Protein AF-A0A402BJJ3-F1 (afdb_monomer_lite)

Sequence (235 aa):
MKNSTSERKSQIEQIRKEAEALAFFVDKSPRNLPSFIKKLSENPRATRAALVDLLVQTHNPDYRGKPNVPGAWMNNVYKRYNCLDPNISDEVMHWLDSDATWQEIDETLRLEAEQRARPPAANNSGAQPLADTVSSRQAVAETTCDQAVKLTAVPLDINKTWMNEAEAHTLAQQIVLDGATHDYVITTEVAPDHAVWLVRINWDGNILAITSPAHWRSEFAEIYSMLQARLRIPA

Structure (mmCIF, N/CA/C/O backbone):
data_AF-A0A402BJJ3-F1
#
_entry.id   AF-A0A402BJJ3-F1
#
loop_
_atom_site.group_PDB
_atom_site.id
_atom_site.type_symbol
_atom_site.label_atom_id
_atom_site.label_alt_id
_atom_site.label_comp_id
_atom_site.label_asym_id
_atom_site.label_entity_id
_atom_site.label_seq_id
_atom_site.pdbx_PDB_ins_code
_atom_site.Cartn_x
_atom_site.Cartn_y
_atom_site.Cartn_z
_atom_site.occupancy
_atom_site.B_iso_or_equiv
_atom_site.auth_seq_id
_atom_site.auth_comp_id
_atom_site.auth_asym_id
_atom_site.auth_atom_id
_atom_site.pdbx_PDB_model_num
ATOM 1 N N . MET A 1 1 ? -31.659 -1.359 31.451 1.00 60.75 1 MET A N 1
ATOM 2 C CA . MET A 1 1 ? -30.890 -0.820 30.302 1.00 60.75 1 MET A CA 1
ATOM 3 C C . MET A 1 1 ? -29.843 0.229 30.730 1.00 60.75 1 MET A C 1
ATOM 5 O O . MET A 1 1 ? -29.747 1.272 30.102 1.00 60.75 1 MET A O 1
ATOM 9 N N . LYS A 1 2 ? -29.029 -0.013 31.775 1.00 69.06 2 LYS A N 1
ATOM 10 C CA . LYS A 1 2 ? -27.993 0.949 32.234 1.00 69.06 2 LYS A CA 1
ATOM 11 C C . LYS A 1 2 ? -26.570 0.646 31.718 1.00 69.06 2 LYS A C 1
ATOM 13 O O . LYS A 1 2 ? -25.703 1.499 31.851 1.00 69.06 2 LYS A O 1
ATOM 18 N N . ASN A 1 3 ? -26.340 -0.504 31.076 1.00 72.00 3 ASN A N 1
ATOM 19 C CA . ASN A 1 3 ? -24.990 -0.935 30.671 1.00 72.00 3 ASN A CA 1
ATOM 20 C C . ASN A 1 3 ? -24.451 -0.216 29.415 1.00 72.00 3 ASN A C 1
ATOM 22 O O . ASN A 1 3 ? -23.245 -0.038 29.283 1.00 72.00 3 ASN A O 1
ATOM 26 N N . SER A 1 4 ? -25.325 0.315 28.551 1.00 79.31 4 SER A N 1
ATOM 27 C CA . SER A 1 4 ? -24.922 0.863 27.243 1.00 79.31 4 SER A CA 1
ATOM 28 C C . SER A 1 4 ? -24.061 2.136 27.313 1.00 79.31 4 SER A C 1
ATOM 30 O O . SER A 1 4 ? -23.213 2.363 26.453 1.00 79.31 4 SER A O 1
ATOM 32 N N . THR A 1 5 ? -24.233 2.979 28.336 1.00 87.38 5 THR A N 1
ATOM 33 C CA . THR A 1 5 ? -23.469 4.237 28.445 1.00 87.38 5 THR A CA 1
ATOM 34 C C . THR A 1 5 ? -22.043 4.009 28.944 1.00 87.38 5 THR A C 1
ATOM 36 O O . THR A 1 5 ? -21.142 4.755 28.566 1.00 87.38 5 THR A O 1
ATOM 39 N N . SER A 1 6 ? -21.828 2.996 29.789 1.00 89.25 6 SER A N 1
ATOM 40 C CA . SER A 1 6 ? -20.499 2.681 30.327 1.00 89.25 6 SER A CA 1
ATOM 41 C C . SER A 1 6 ? -19.597 2.076 29.251 1.00 89.25 6 SER A C 1
ATOM 43 O O . SER A 1 6 ? -18.455 2.498 29.096 1.00 89.25 6 SER A O 1
ATOM 45 N N . GLU A 1 7 ? -20.137 1.146 28.461 1.00 90.31 7 GLU A N 1
ATOM 46 C CA . GLU A 1 7 ? -19.419 0.478 27.368 1.00 90.31 7 GLU A CA 1
ATOM 47 C C . GLU A 1 7 ? -18.983 1.473 26.284 1.00 90.31 7 GLU A C 1
ATOM 49 O O . GLU A 1 7 ? -17.822 1.485 25.884 1.00 90.31 7 GLU A O 1
ATOM 54 N N . ARG A 1 8 ? -19.871 2.392 25.878 1.00 89.94 8 ARG A N 1
ATOM 55 C CA . ARG A 1 8 ? -19.535 3.431 24.887 1.00 89.94 8 ARG A CA 1
ATOM 56 C C . ARG A 1 8 ? -18.415 4.356 25.354 1.00 89.94 8 ARG A C 1
ATOM 58 O O . ARG A 1 8 ? -17.557 4.717 24.556 1.00 89.94 8 ARG A O 1
ATOM 65 N N . LYS A 1 9 ? -18.416 4.753 26.632 1.00 92.38 9 LYS A N 1
ATOM 66 C CA . LYS A 1 9 ? -17.347 5.597 27.192 1.00 92.38 9 LYS A CA 1
ATOM 67 C C . LYS A 1 9 ? -16.003 4.874 27.154 1.00 92.38 9 LYS A C 1
ATOM 69 O O . LYS A 1 9 ? -15.033 5.450 26.673 1.00 92.38 9 LYS A O 1
ATOM 74 N N . SER A 1 10 ? -15.982 3.607 27.568 1.00 93.69 10 SER A N 1
ATOM 75 C CA . SER A 1 10 ? -14.780 2.771 27.520 1.00 93.69 10 SER A CA 1
ATOM 76 C C . SER A 1 10 ? -14.251 2.601 26.090 1.00 93.69 10 SER A C 1
ATOM 78 O O . SER A 1 10 ? -13.053 2.746 25.864 1.00 93.69 10 SER A O 1
ATOM 80 N N . GLN A 1 11 ? -15.134 2.392 25.108 1.00 94.00 11 GLN A N 1
ATOM 81 C CA . GLN A 1 11 ? -14.745 2.273 23.701 1.00 94.00 11 GLN A CA 1
ATOM 82 C C . GLN A 1 11 ? -14.144 3.575 23.143 1.00 94.00 11 GLN A C 1
ATOM 84 O O . GLN A 1 11 ? -13.133 3.539 22.446 1.00 94.00 11 GLN A O 1
ATOM 89 N N . ILE A 1 12 ? -14.730 4.734 23.465 1.00 94.81 12 ILE A N 1
ATOM 90 C CA . ILE A 1 12 ? -14.220 6.045 23.026 1.00 94.81 12 ILE A CA 1
ATOM 91 C C . ILE A 1 12 ? -12.832 6.321 23.615 1.00 94.81 12 ILE A C 1
ATOM 93 O O . ILE A 1 12 ? -11.947 6.813 22.913 1.00 94.81 12 ILE A O 1
ATOM 97 N N . GLU A 1 13 ? -12.625 6.004 24.894 1.00 96.38 13 GLU A N 1
ATOM 98 C CA . GLU A 1 13 ? -11.320 6.144 25.547 1.00 96.38 13 GLU A CA 1
ATOM 99 C C . GLU A 1 13 ? -10.270 5.227 24.914 1.00 96.38 13 GLU A C 1
ATOM 101 O O . GLU A 1 13 ? -9.142 5.662 24.672 1.00 96.38 13 GLU A O 1
ATOM 106 N N . GLN A 1 14 ? -10.653 3.995 24.570 1.00 95.25 14 GLN A N 1
ATOM 107 C CA . GLN A 1 14 ? -9.769 3.052 23.894 1.00 95.25 14 GLN A CA 1
ATOM 108 C C . GLN A 1 14 ? -9.372 3.534 22.494 1.00 95.25 14 GLN A C 1
ATOM 110 O O . GLN A 1 14 ? -8.179 3.588 22.198 1.00 95.25 14 GLN A O 1
ATOM 115 N N . ILE A 1 15 ? -10.335 3.985 21.681 1.00 96.00 15 ILE A N 1
ATOM 116 C CA . ILE A 1 15 ? -10.066 4.570 20.356 1.00 96.00 15 ILE A CA 1
ATOM 117 C C . ILE A 1 15 ? -9.132 5.775 20.477 1.00 96.00 15 ILE A C 1
ATOM 119 O O . ILE A 1 15 ? -8.210 5.931 19.681 1.00 96.00 15 ILE A O 1
ATOM 123 N N . ARG A 1 16 ? -9.340 6.638 21.478 1.00 96.62 16 ARG A N 1
ATOM 124 C CA . ARG A 1 16 ? -8.495 7.819 21.686 1.00 96.62 16 ARG A CA 1
ATOM 125 C C . ARG A 1 16 ? -7.058 7.438 22.037 1.00 96.62 16 ARG A C 1
ATOM 127 O O . ARG A 1 16 ? -6.138 8.026 21.476 1.00 96.62 16 ARG A O 1
ATOM 134 N N . LYS A 1 17 ? -6.876 6.467 22.934 1.00 96.19 17 LYS A N 1
ATOM 135 C CA . LYS A 1 17 ? -5.555 5.967 23.335 1.00 96.19 17 LYS A CA 1
ATOM 136 C C . LYS A 1 17 ? -4.818 5.329 22.155 1.00 96.19 17 LYS A C 1
ATOM 138 O O . LYS A 1 17 ? -3.630 5.572 21.968 1.00 96.19 17 LYS A O 1
ATOM 143 N N . GLU A 1 18 ? -5.524 4.546 21.345 1.00 94.50 18 GLU A N 1
ATOM 144 C CA . GLU A 1 18 ? -4.961 3.931 20.143 1.00 94.50 18 GLU A CA 1
ATOM 145 C C . GLU A 1 18 ? -4.604 4.984 19.086 1.00 94.50 18 GLU A C 1
ATOM 147 O O . GLU A 1 18 ? -3.490 4.984 18.571 1.00 94.50 18 GLU A O 1
ATOM 152 N N . ALA A 1 19 ? -5.491 5.948 18.830 1.00 95.75 19 ALA A N 1
ATOM 153 C CA . ALA A 1 19 ? -5.236 7.050 17.905 1.00 95.75 19 ALA A CA 1
ATOM 154 C C . ALA A 1 19 ? -4.020 7.897 18.312 1.00 95.75 19 ALA A C 1
ATOM 156 O O . ALA A 1 19 ? -3.272 8.358 17.452 1.00 95.75 19 ALA A O 1
ATOM 157 N N . GLU A 1 20 ? -3.821 8.109 19.614 1.00 96.81 20 GLU A N 1
ATOM 158 C CA . GLU A 1 20 ? -2.656 8.811 20.150 1.00 96.81 20 GLU A CA 1
ATOM 159 C C . GLU A 1 20 ? -1.370 8.021 19.910 1.00 96.81 20 GLU A C 1
ATOM 161 O O . GLU A 1 20 ? -0.411 8.576 19.371 1.00 96.81 20 GLU A O 1
ATOM 166 N N . ALA A 1 21 ? -1.373 6.721 20.213 1.00 94.69 21 ALA A N 1
ATOM 167 C CA . ALA A 1 21 ? -0.240 5.846 19.930 1.00 94.69 21 ALA A CA 1
ATOM 168 C C . ALA A 1 21 ? 0.119 5.845 18.433 1.00 94.69 21 ALA A C 1
ATOM 170 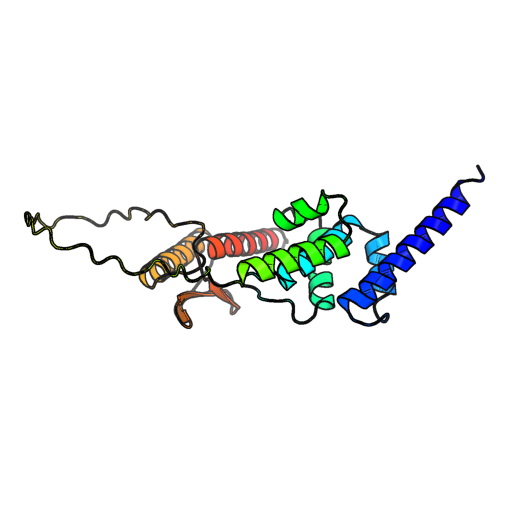O O . ALA A 1 21 ? 1.289 6.001 18.086 1.00 94.69 21 ALA A O 1
ATOM 171 N N . LEU A 1 22 ? -0.882 5.767 17.547 1.00 94.31 22 LEU A N 1
ATOM 172 C CA . LEU A 1 22 ? -0.680 5.840 16.098 1.00 94.31 22 LEU A CA 1
ATOM 173 C C . LEU A 1 22 ? -0.120 7.192 15.651 1.00 94.31 22 LEU A C 1
ATOM 175 O O . LEU A 1 22 ? 0.806 7.229 14.848 1.00 94.31 22 LEU A O 1
ATOM 179 N N . ALA A 1 23 ? -0.631 8.306 16.178 1.00 95.19 23 ALA A N 1
ATOM 180 C CA . ALA A 1 23 ? -0.142 9.635 15.815 1.00 95.19 23 ALA A CA 1
ATOM 181 C C . ALA A 1 23 ? 1.341 9.825 16.186 1.00 95.19 23 ALA A C 1
ATOM 183 O O . ALA A 1 23 ? 2.121 10.380 15.407 1.00 95.19 23 ALA A O 1
ATOM 184 N N . PHE A 1 24 ? 1.754 9.322 17.353 1.00 95.00 24 PHE A N 1
ATOM 185 C CA . PHE A 1 24 ? 3.159 9.337 17.757 1.00 95.00 24 PHE A CA 1
ATOM 186 C C . PHE A 1 24 ? 4.019 8.380 16.935 1.00 95.00 24 PHE A C 1
ATOM 188 O O . PHE A 1 24 ? 5.131 8.748 16.564 1.00 95.00 24 PHE A O 1
ATOM 195 N N . PHE A 1 25 ? 3.513 7.190 16.624 1.00 94.56 25 PHE A N 1
ATOM 196 C CA . PHE A 1 25 ? 4.237 6.215 15.817 1.00 94.56 25 PHE A CA 1
ATOM 197 C C . PHE A 1 25 ? 4.485 6.725 14.389 1.00 94.56 25 PHE A C 1
ATOM 199 O O . PHE A 1 25 ? 5.617 6.737 13.911 1.00 94.56 25 PHE A O 1
ATOM 206 N N . VAL A 1 26 ? 3.431 7.208 13.729 1.00 94.31 26 VAL A N 1
ATOM 207 C CA . VAL A 1 26 ? 3.443 7.551 12.303 1.00 94.31 26 VAL A CA 1
ATOM 208 C C . VAL A 1 26 ? 4.045 8.935 12.049 1.00 94.31 26 VAL A C 1
ATOM 210 O O . VAL A 1 26 ? 4.897 9.094 11.178 1.00 94.31 26 VAL A O 1
ATOM 213 N N . ASP A 1 27 ? 3.631 9.946 12.815 1.00 90.94 27 ASP A N 1
ATOM 214 C CA . ASP A 1 27 ? 3.980 11.348 12.545 1.00 90.94 27 ASP A CA 1
ATOM 215 C C . ASP A 1 27 ? 4.901 11.964 13.604 1.00 90.94 27 ASP A C 1
ATOM 217 O O . ASP A 1 27 ? 5.273 13.136 13.493 1.00 90.94 27 ASP A O 1
ATOM 221 N N . LYS A 1 28 ? 5.256 11.212 14.659 1.00 93.25 28 LYS A N 1
ATOM 222 C CA . LYS A 1 28 ? 6.007 11.716 15.826 1.00 93.25 28 LYS A CA 1
ATOM 223 C C . LYS A 1 28 ? 5.350 12.952 16.458 1.00 93.25 28 LYS A C 1
ATOM 225 O O . LYS A 1 28 ? 6.017 13.770 17.091 1.00 93.25 28 LYS A O 1
ATOM 230 N N . SER A 1 29 ? 4.041 13.124 16.258 1.00 91.94 29 SER A N 1
ATOM 231 C CA . SER A 1 29 ? 3.314 14.330 16.642 1.00 91.94 29 SER A CA 1
ATOM 232 C C . SER A 1 29 ? 1.818 14.062 16.826 1.00 91.94 29 SER A C 1
ATOM 234 O O . SER A 1 29 ? 1.203 13.426 15.973 1.00 91.94 29 SER A O 1
ATOM 236 N N . PRO A 1 30 ? 1.170 14.643 17.854 1.00 91.69 30 PRO A N 1
ATOM 237 C CA . PRO A 1 30 ? -0.271 14.503 18.056 1.00 91.69 30 PRO A CA 1
ATOM 238 C C . PRO A 1 30 ? -1.110 15.384 17.113 1.00 91.69 30 PRO A C 1
ATOM 240 O O . PRO A 1 30 ? -2.335 15.384 17.212 1.00 91.69 30 PRO A O 1
ATOM 243 N N . ARG A 1 31 ? -0.497 16.153 16.196 1.00 90.62 31 ARG A N 1
ATOM 244 C CA . ARG A 1 31 ? -1.217 17.081 15.297 1.00 90.62 31 ARG A CA 1
ATOM 245 C C . ARG A 1 31 ? -2.325 16.397 14.491 1.00 90.62 31 ARG A C 1
ATOM 247 O O . ARG A 1 31 ? -3.375 16.996 14.279 1.00 90.62 31 ARG A O 1
ATOM 254 N N . ASN A 1 32 ? -2.113 15.142 14.098 1.00 91.56 32 ASN A N 1
ATOM 255 C CA . ASN A 1 32 ? -3.061 14.366 13.298 1.00 91.56 32 ASN A CA 1
ATOM 256 C C . ASN A 1 32 ? -4.004 13.480 14.133 1.00 91.56 32 ASN A C 1
ATOM 258 O O . ASN A 1 32 ? -4.783 12.715 13.561 1.00 91.56 32 ASN A O 1
ATOM 262 N N . LEU A 1 33 ? -4.003 13.614 15.466 1.00 95.56 33 LEU A N 1
ATOM 263 C CA . LEU A 1 33 ? -4.843 12.826 16.373 1.00 95.56 33 LEU A CA 1
ATOM 264 C C . LEU A 1 33 ? -6.338 12.820 15.983 1.00 95.56 33 LEU A C 1
ATOM 266 O O . LEU A 1 33 ? -6.907 11.730 15.902 1.00 95.56 33 LEU A O 1
ATOM 270 N N . PRO A 1 34 ? -6.993 13.959 15.660 1.00 96.56 34 PRO A N 1
ATOM 271 C CA . PRO A 1 34 ? -8.406 13.942 15.265 1.00 96.56 34 PRO A CA 1
ATOM 272 C C . PRO A 1 34 ? -8.673 13.107 14.005 1.00 96.56 34 PRO A C 1
ATOM 274 O O . PRO A 1 34 ? -9.714 12.463 13.895 1.00 96.56 34 PRO A O 1
ATOM 277 N N . SER A 1 35 ? -7.719 13.088 13.068 1.00 95.44 35 SER A N 1
ATOM 278 C CA . SER A 1 35 ? -7.814 12.286 11.846 1.00 95.44 35 SER A CA 1
ATOM 279 C C . SER A 1 35 ? -7.758 10.794 12.166 1.00 95.44 35 SER A C 1
ATOM 281 O O . SER A 1 35 ? -8.567 10.033 11.644 1.00 95.44 35 SER A O 1
ATOM 283 N N . PHE A 1 36 ? -6.857 10.369 13.056 1.00 96.50 36 PHE A N 1
ATOM 284 C CA . PHE A 1 36 ? -6.764 8.968 13.478 1.00 96.50 36 PHE A CA 1
ATOM 285 C C . PHE A 1 36 ? -7.983 8.510 14.282 1.00 96.50 36 PHE A C 1
ATOM 287 O O . PHE A 1 36 ? -8.501 7.431 14.005 1.00 96.50 36 PHE A O 1
ATOM 294 N N . ILE A 1 37 ? -8.505 9.345 15.193 1.00 97.56 37 ILE A N 1
ATOM 295 C CA . ILE A 1 37 ? -9.757 9.057 15.918 1.00 97.56 37 ILE A CA 1
ATOM 296 C C . ILE A 1 37 ? -10.894 8.807 14.924 1.00 97.56 37 ILE A C 1
ATOM 298 O O . ILE A 1 37 ? -11.622 7.823 15.056 1.00 97.56 37 ILE A O 1
ATOM 302 N N . LYS A 1 38 ? -11.029 9.674 13.912 1.00 97.31 38 LYS A N 1
ATOM 303 C CA . LYS A 1 38 ? -12.048 9.529 12.870 1.00 97.31 38 LYS A CA 1
ATOM 304 C C . LYS A 1 38 ? -11.889 8.206 12.111 1.00 97.31 38 LYS A C 1
ATOM 306 O O . LYS A 1 38 ? -12.846 7.444 12.050 1.00 97.31 38 LYS A O 1
ATOM 311 N N . LYS A 1 39 ? -10.690 7.899 11.603 1.00 97.62 39 LYS A N 1
ATOM 312 C CA . LYS A 1 39 ? -10.430 6.663 10.840 1.00 97.62 39 LYS A CA 1
ATOM 313 C C . LYS A 1 39 ? -10.692 5.389 11.649 1.00 97.62 39 LYS A C 1
ATOM 315 O O . LYS A 1 39 ? -11.366 4.493 11.155 1.00 97.62 39 LYS A O 1
ATOM 320 N N . LEU A 1 40 ? -10.221 5.329 12.898 1.00 96.69 40 LEU A N 1
ATOM 321 C CA . LEU A 1 40 ? -10.462 4.188 13.790 1.00 96.69 40 LEU A CA 1
ATOM 322 C C . LEU A 1 40 ? -11.947 4.010 14.121 1.00 96.69 40 LEU A C 1
ATOM 324 O O . LEU A 1 40 ? -12.410 2.884 14.265 1.00 96.69 40 LEU A O 1
ATOM 328 N N . SER A 1 41 ? -12.693 5.113 14.228 1.00 96.69 41 SER A N 1
ATOM 329 C CA . SER A 1 41 ? -14.136 5.068 14.484 1.00 96.69 41 SER A CA 1
ATOM 330 C C . SER A 1 41 ? -14.938 4.636 13.253 1.00 96.69 41 SER A C 1
ATOM 332 O O . SER A 1 41 ? -15.954 3.965 13.398 1.00 96.69 41 SER A O 1
ATOM 334 N N . GLU A 1 42 ? -14.508 5.039 12.054 1.00 96.25 42 GLU A N 1
ATOM 335 C CA . GLU A 1 42 ? -15.192 4.737 10.790 1.00 96.25 42 GLU A CA 1
ATOM 336 C C . GLU A 1 42 ? -14.877 3.327 10.283 1.00 96.25 42 GLU A C 1
ATOM 338 O O . GLU A 1 42 ? -15.787 2.572 9.944 1.00 96.25 42 GLU A O 1
ATOM 343 N N . ASN A 1 43 ? -13.593 2.969 10.218 1.00 96.50 43 ASN A N 1
ATOM 344 C CA . ASN A 1 43 ? -13.138 1.695 9.678 1.00 96.50 43 ASN A CA 1
ATOM 345 C C . ASN A 1 43 ? -11.822 1.252 10.353 1.00 96.50 43 ASN A C 1
ATOM 347 O O . ASN A 1 43 ? -10.722 1.491 9.828 1.00 96.50 43 ASN A O 1
ATOM 351 N N . PRO A 1 44 ? -11.902 0.589 11.524 1.00 95.31 44 PRO A N 1
ATOM 352 C CA . PRO A 1 44 ? -10.715 0.144 12.250 1.00 95.31 44 PRO A CA 1
ATOM 353 C C . PRO A 1 44 ? -9.916 -0.896 11.455 1.00 95.31 44 PRO A C 1
ATOM 355 O O . PRO A 1 44 ? -8.687 -0.873 11.489 1.00 95.31 44 PRO A O 1
ATOM 358 N N . ARG A 1 45 ? -10.586 -1.749 10.662 1.00 94.56 45 ARG A N 1
ATOM 359 C CA . ARG A 1 45 ? -9.921 -2.758 9.822 1.00 94.56 45 ARG A CA 1
ATOM 360 C C . ARG A 1 45 ? -9.076 -2.111 8.723 1.00 94.56 45 ARG A C 1
ATOM 362 O O . ARG A 1 45 ? -7.909 -2.462 8.593 1.00 94.56 45 ARG A O 1
ATOM 369 N N . ALA A 1 46 ? -9.613 -1.137 7.983 1.00 95.88 46 ALA A N 1
ATOM 370 C CA . ALA A 1 46 ? -8.841 -0.408 6.970 1.00 95.88 46 ALA A CA 1
ATOM 371 C C . ALA A 1 46 ? -7.699 0.413 7.590 1.00 95.88 46 ALA A C 1
ATOM 373 O O . ALA A 1 46 ? -6.623 0.525 7.005 1.00 95.88 46 ALA A O 1
ATOM 374 N N . THR A 1 47 ? -7.909 0.960 8.792 1.00 96.88 47 THR A N 1
ATOM 375 C CA . THR A 1 47 ? -6.857 1.667 9.539 1.00 96.88 47 THR A CA 1
ATOM 376 C C . THR A 1 47 ? -5.712 0.726 9.907 1.00 96.88 47 THR A C 1
ATOM 378 O O . THR A 1 47 ? -4.553 1.050 9.648 1.00 96.88 47 THR A O 1
ATOM 381 N N . ARG A 1 48 ? -6.029 -0.458 10.446 1.00 96.19 48 ARG A N 1
ATOM 382 C CA . ARG A 1 48 ? -5.045 -1.503 10.754 1.00 96.19 48 ARG A CA 1
ATOM 383 C C . ARG A 1 48 ? -4.328 -1.980 9.491 1.00 96.19 48 ARG A C 1
ATOM 385 O O . ARG A 1 48 ? -3.109 -2.061 9.497 1.00 96.19 48 ARG A O 1
ATOM 392 N N . ALA A 1 49 ? -5.053 -2.204 8.397 1.00 96.31 49 ALA A N 1
ATOM 393 C CA . ALA A 1 49 ? -4.480 -2.627 7.118 1.00 96.31 49 ALA A CA 1
ATOM 394 C C . ALA A 1 49 ? -3.453 -1.614 6.593 1.00 96.31 49 ALA A C 1
ATOM 396 O O . ALA A 1 49 ? -2.354 -1.984 6.192 1.00 96.31 49 ALA A O 1
ATOM 397 N N . ALA A 1 50 ? -3.782 -0.320 6.659 1.00 96.75 50 ALA A N 1
ATOM 398 C CA . ALA A 1 50 ? -2.883 0.746 6.233 1.00 96.75 50 ALA A CA 1
ATOM 399 C C . ALA A 1 50 ? -1.632 0.869 7.114 1.00 96.75 50 ALA A C 1
ATOM 401 O O . ALA A 1 50 ? -0.567 1.232 6.617 1.00 96.75 50 ALA A O 1
ATOM 402 N N . LEU A 1 51 ? -1.757 0.575 8.410 1.00 97.62 51 LEU A N 1
ATOM 403 C CA . LEU A 1 51 ? -0.624 0.527 9.329 1.00 97.62 51 LEU A CA 1
ATOM 404 C C . LEU A 1 51 ? 0.288 -0.669 9.038 1.00 97.62 51 LEU A C 1
ATOM 406 O O . LEU A 1 51 ? 1.499 -0.503 8.981 1.00 97.62 51 LEU A O 1
ATOM 410 N N . VAL A 1 52 ? -0.283 -1.856 8.831 1.00 97.69 52 VAL A N 1
ATOM 411 C CA . VAL A 1 52 ? 0.479 -3.067 8.492 1.00 97.69 52 VAL A CA 1
ATOM 412 C C . VAL A 1 52 ? 1.226 -2.884 7.171 1.00 97.69 52 VAL A C 1
ATOM 414 O O . VAL A 1 52 ? 2.415 -3.165 7.110 1.00 97.69 52 VAL A O 1
ATOM 417 N N . ASP A 1 53 ? 0.574 -2.340 6.143 1.00 97.06 53 ASP A N 1
ATOM 418 C CA . ASP A 1 53 ? 1.206 -2.014 4.856 1.00 97.06 53 ASP A CA 1
ATOM 419 C C . ASP A 1 53 ? 2.406 -1.066 5.035 1.00 97.06 53 ASP A C 1
ATOM 421 O O . ASP A 1 53 ? 3.492 -1.321 4.517 1.00 97.06 53 ASP A O 1
ATOM 425 N N . LEU A 1 54 ? 2.245 -0.022 5.858 1.00 97.75 54 LEU A N 1
ATOM 426 C CA . LEU A 1 54 ? 3.337 0.882 6.220 1.00 97.75 54 LEU A CA 1
ATOM 427 C C . LEU A 1 54 ? 4.510 0.136 6.885 1.00 97.75 54 LEU A C 1
ATOM 429 O O . LEU A 1 54 ? 5.664 0.424 6.562 1.00 97.75 54 LEU A O 1
ATOM 433 N N . LEU A 1 55 ? 4.237 -0.791 7.808 1.00 97.94 55 LEU A N 1
ATOM 434 C CA . LEU A 1 55 ? 5.265 -1.580 8.498 1.00 97.94 55 LEU A CA 1
ATOM 435 C C . LEU A 1 55 ? 6.005 -2.511 7.533 1.00 97.94 55 LEU A C 1
ATOM 437 O O . LEU A 1 55 ? 7.236 -2.496 7.499 1.00 97.94 55 LEU A O 1
ATOM 441 N N . VAL A 1 56 ? 5.264 -3.253 6.706 1.00 97.12 56 VAL A N 1
ATOM 442 C CA . VAL A 1 56 ? 5.822 -4.134 5.671 1.00 97.12 56 VAL A CA 1
ATOM 443 C C . VAL A 1 56 ? 6.759 -3.336 4.771 1.00 97.12 56 VAL A C 1
ATOM 445 O O . VAL A 1 56 ? 7.929 -3.677 4.653 1.00 97.12 56 VAL A O 1
ATOM 448 N N . GLN A 1 57 ? 6.319 -2.193 4.248 1.00 96.69 57 GLN A N 1
ATOM 449 C CA . GLN A 1 57 ? 7.131 -1.370 3.341 1.00 96.69 57 GLN A CA 1
ATOM 450 C C . GLN A 1 57 ? 8.299 -0.651 4.030 1.00 96.69 57 GLN A C 1
ATOM 452 O O . GLN A 1 57 ? 9.249 -0.207 3.383 1.00 96.69 57 GLN A O 1
ATOM 457 N N . THR A 1 58 ? 8.263 -0.523 5.357 1.00 96.88 58 THR A N 1
ATOM 458 C CA . THR A 1 58 ? 9.360 0.061 6.140 1.00 96.88 58 THR A CA 1
ATOM 459 C C . THR A 1 58 ? 10.559 -0.884 6.252 1.00 96.88 58 THR A C 1
ATOM 461 O O . THR A 1 58 ? 11.701 -0.397 6.268 1.00 96.88 58 THR A O 1
ATOM 464 N N . HIS A 1 59 ? 10.301 -2.194 6.323 1.00 97.38 59 HIS A N 1
ATOM 465 C CA . HIS A 1 59 ? 11.301 -3.251 6.541 1.00 97.38 59 HIS A CA 1
ATOM 466 C C . HIS A 1 59 ? 11.601 -4.072 5.281 1.00 97.38 59 HIS A C 1
ATOM 468 O O . HIS A 1 59 ? 12.747 -4.454 5.052 1.00 97.38 59 HIS A O 1
ATOM 474 N N . ASN A 1 60 ? 10.593 -4.268 4.433 1.00 95.56 60 ASN A N 1
ATOM 475 C CA . ASN A 1 60 ? 10.619 -5.029 3.186 1.00 95.56 60 ASN A CA 1
ATOM 476 C C . ASN A 1 60 ? 10.151 -4.137 2.013 1.00 95.56 60 ASN A C 1
ATOM 478 O O . ASN A 1 60 ? 9.115 -4.421 1.413 1.00 95.56 60 ASN A O 1
ATOM 482 N N . PRO A 1 61 ? 10.858 -3.032 1.695 1.00 93.75 61 PRO A N 1
ATOM 483 C CA . PRO A 1 61 ? 10.422 -2.123 0.641 1.00 93.75 61 PRO A CA 1
ATOM 484 C C . PRO A 1 61 ? 10.383 -2.826 -0.721 1.00 93.75 61 PRO A C 1
ATOM 486 O O . PRO A 1 61 ? 11.351 -3.482 -1.116 1.00 93.75 61 PRO A O 1
ATOM 489 N N . ASP A 1 62 ? 9.284 -2.651 -1.449 1.00 89.00 62 ASP A N 1
ATOM 490 C CA . ASP A 1 62 ? 9.163 -3.081 -2.842 1.00 89.00 62 ASP A CA 1
ATOM 491 C C . ASP A 1 62 ? 9.788 -2.052 -3.814 1.00 89.00 62 ASP A C 1
ATOM 493 O O . ASP A 1 62 ? 10.591 -1.195 -3.434 1.00 89.00 62 ASP A O 1
ATOM 497 N N . TYR A 1 63 ? 9.423 -2.119 -5.100 1.00 85.94 63 TYR A N 1
ATOM 498 C CA . TYR A 1 63 ? 9.892 -1.182 -6.131 1.00 85.94 63 TYR A CA 1
ATOM 499 C C . TYR A 1 63 ? 9.515 0.288 -5.863 1.00 85.94 63 TYR A C 1
ATOM 501 O O . TYR A 1 63 ? 10.123 1.187 -6.441 1.00 85.94 63 TYR A O 1
ATOM 509 N N . ARG A 1 64 ? 8.528 0.556 -5.001 1.00 84.88 64 ARG A N 1
ATOM 510 C CA . ARG A 1 64 ? 8.122 1.906 -4.574 1.00 84.88 64 ARG A CA 1
ATOM 511 C C . ARG A 1 64 ? 9.084 2.481 -3.539 1.00 84.88 64 ARG A C 1
ATOM 513 O O . ARG A 1 64 ? 9.075 3.688 -3.296 1.00 84.88 64 ARG A O 1
ATOM 520 N N . GLY A 1 65 ? 9.924 1.628 -2.959 1.00 91.00 65 GLY A N 1
ATOM 521 C CA . GLY A 1 65 ? 10.893 1.992 -1.947 1.00 91.00 65 GLY A CA 1
ATOM 522 C C . GLY A 1 65 ? 10.263 2.251 -0.582 1.00 91.00 65 GLY A C 1
ATOM 523 O O . GLY A 1 65 ? 9.059 2.128 -0.357 1.00 91.00 65 GLY A O 1
ATOM 524 N N . LYS A 1 66 ? 11.126 2.629 0.360 1.00 94.50 66 LYS A N 1
ATOM 525 C CA . LYS A 1 66 ? 10.729 2.879 1.742 1.00 94.50 66 LYS A CA 1
ATOM 526 C C . LYS A 1 66 ? 9.859 4.145 1.853 1.00 94.50 66 LYS A C 1
ATOM 528 O O . LYS A 1 66 ? 10.215 5.176 1.275 1.00 94.50 66 LYS A O 1
ATOM 533 N N . PRO A 1 67 ? 8.783 4.137 2.662 1.00 95.62 67 PRO A N 1
ATOM 534 C CA . PRO A 1 67 ? 7.971 5.324 2.910 1.00 95.62 67 PRO A CA 1
ATOM 535 C C . PRO A 1 67 ? 8.786 6.477 3.521 1.00 95.62 67 PRO A C 1
ATOM 537 O O . PRO A 1 67 ? 9.221 6.415 4.669 1.00 95.62 67 PRO A O 1
ATOM 540 N N . ASN A 1 68 ? 8.956 7.569 2.768 1.00 95.12 68 ASN A N 1
ATOM 541 C CA . ASN A 1 68 ? 9.677 8.763 3.239 1.00 95.12 68 ASN A CA 1
ATOM 542 C C . ASN A 1 68 ? 8.870 9.586 4.255 1.00 95.12 68 ASN A C 1
ATOM 544 O O . ASN A 1 68 ? 9.432 10.221 5.146 1.00 95.12 68 ASN A O 1
ATOM 548 N N . VAL A 1 69 ? 7.542 9.593 4.104 1.00 95.56 69 VAL A N 1
ATOM 549 C CA . VAL A 1 69 ? 6.605 10.317 4.972 1.00 95.56 69 VAL A CA 1
ATOM 550 C C . VAL A 1 69 ? 5.519 9.333 5.418 1.00 95.56 69 VAL A C 1
ATOM 552 O O . VAL A 1 69 ? 4.516 9.177 4.713 1.00 95.56 69 VAL A O 1
ATOM 555 N N . PRO A 1 70 ? 5.701 8.648 6.563 1.00 95.81 70 PRO A N 1
ATOM 556 C CA . PRO A 1 70 ? 4.810 7.571 7.001 1.00 95.81 70 PRO A CA 1
ATOM 557 C C . PRO A 1 70 ? 3.334 7.982 7.082 1.00 95.81 70 PRO A C 1
ATOM 559 O O . PRO A 1 70 ? 2.463 7.243 6.627 1.00 95.81 70 PRO A O 1
ATOM 562 N N . GLY A 1 71 ? 3.034 9.194 7.566 1.00 94.81 71 GLY A N 1
ATOM 563 C CA . GLY A 1 71 ? 1.658 9.701 7.629 1.00 94.81 71 GLY A CA 1
ATOM 564 C C . GLY A 1 71 ? 1.004 9.892 6.272 1.00 94.81 71 GLY A C 1
ATOM 565 O O . GLY A 1 71 ? -0.173 9.571 6.098 1.00 94.81 71 GLY A O 1
ATOM 566 N N . ALA A 1 72 ? 1.754 10.374 5.280 1.00 94.38 72 ALA A N 1
ATOM 567 C CA . ALA A 1 72 ? 1.246 10.499 3.918 1.00 94.38 72 ALA A CA 1
ATOM 568 C C . ALA A 1 72 ? 0.983 9.115 3.307 1.00 94.38 72 ALA A C 1
ATOM 570 O O . ALA A 1 72 ? -0.076 8.908 2.713 1.00 94.38 72 ALA A O 1
ATOM 571 N N . TRP A 1 73 ? 1.897 8.163 3.527 1.00 95.81 73 TRP A N 1
ATOM 572 C CA . TRP A 1 73 ? 1.736 6.776 3.094 1.00 95.81 73 TRP A CA 1
ATOM 573 C C . TRP A 1 73 ? 0.467 6.159 3.679 1.00 95.81 73 TRP A C 1
ATOM 575 O O . TRP A 1 73 ? -0.445 5.804 2.936 1.00 95.81 73 TRP A O 1
ATOM 585 N N . MET A 1 74 ? 0.346 6.136 5.009 1.00 96.00 74 MET A N 1
ATOM 586 C CA . MET A 1 74 ? -0.802 5.546 5.695 1.00 96.00 74 MET A CA 1
ATOM 587 C C . MET A 1 74 ? -2.128 6.187 5.263 1.00 96.00 74 MET A C 1
ATOM 589 O O . MET A 1 74 ? -3.119 5.487 5.076 1.00 96.00 74 MET A O 1
ATOM 593 N N . ASN A 1 75 ? -2.166 7.507 5.047 1.00 94.94 75 ASN A N 1
ATOM 594 C CA . ASN A 1 75 ? -3.364 8.187 4.548 1.00 94.94 75 ASN A CA 1
ATOM 595 C C . ASN A 1 75 ? -3.760 7.737 3.135 1.00 94.94 75 ASN A C 1
ATOM 597 O O . ASN A 1 75 ? -4.949 7.562 2.864 1.00 94.94 75 ASN A O 1
ATOM 601 N N . ASN A 1 76 ? -2.788 7.567 2.239 1.00 94.19 76 ASN A N 1
ATOM 602 C CA . ASN A 1 76 ? -3.040 7.104 0.876 1.00 94.19 76 ASN A CA 1
ATOM 603 C C . ASN A 1 76 ? -3.499 5.644 0.870 1.00 94.19 76 ASN A C 1
ATOM 605 O O . ASN A 1 76 ? -4.497 5.319 0.230 1.00 94.19 76 ASN A O 1
ATOM 609 N N . VAL A 1 77 ? -2.834 4.783 1.640 1.00 95.19 77 VAL A N 1
ATOM 610 C CA . VAL A 1 77 ? -3.204 3.371 1.768 1.00 95.19 77 VAL A CA 1
ATOM 611 C C . VAL A 1 77 ? -4.585 3.207 2.409 1.00 95.19 77 VAL A C 1
ATOM 613 O O . VAL A 1 77 ? -5.405 2.456 1.891 1.00 95.19 77 VAL A O 1
ATOM 616 N N . TYR A 1 78 ? -4.897 3.972 3.459 1.00 96.38 78 TYR A N 1
ATOM 617 C CA . TYR A 1 78 ? -6.225 3.967 4.077 1.00 96.38 78 TYR A CA 1
ATOM 618 C C . TYR A 1 78 ? -7.325 4.296 3.068 1.00 96.38 78 TYR A C 1
ATOM 620 O O . TYR A 1 78 ? -8.348 3.624 3.055 1.00 96.38 78 TYR A O 1
ATOM 628 N N . LYS A 1 79 ? -7.129 5.303 2.204 1.00 94.06 79 LYS A N 1
ATOM 629 C CA . LYS A 1 79 ? -8.118 5.640 1.166 1.00 94.06 79 LYS A CA 1
ATOM 630 C C . LYS A 1 79 ? -8.376 4.461 0.225 1.00 94.06 79 LYS A C 1
ATOM 632 O O . LYS A 1 79 ? -9.529 4.248 -0.126 1.00 94.06 79 LYS A O 1
ATOM 637 N N . ARG A 1 80 ? -7.339 3.694 -0.134 1.00 91.94 80 ARG A N 1
ATOM 638 C CA . ARG A 1 80 ? -7.479 2.473 -0.947 1.00 91.94 80 ARG A CA 1
ATOM 639 C C . ARG A 1 80 ? -8.286 1.409 -0.200 1.00 91.94 80 ARG A C 1
ATOM 641 O O . ARG A 1 80 ? -9.345 0.999 -0.661 1.00 91.94 80 ARG A O 1
ATOM 648 N N . TYR A 1 81 ? -7.861 1.044 1.009 1.00 93.81 81 TYR A N 1
ATOM 649 C CA . TYR A 1 81 ? -8.499 -0.030 1.783 1.00 93.81 81 TYR A CA 1
ATOM 650 C C . TYR A 1 81 ? -9.893 0.318 2.316 1.00 93.81 81 TYR A C 1
ATOM 652 O O . TYR A 1 81 ? -10.720 -0.568 2.520 1.00 93.81 81 TYR A O 1
ATOM 660 N N . ASN A 1 82 ? -10.199 1.601 2.510 1.00 93.06 82 ASN A N 1
ATOM 661 C CA . ASN A 1 82 ? -11.532 2.035 2.913 1.00 93.06 82 ASN A CA 1
ATOM 662 C C . ASN A 1 82 ? -12.565 1.920 1.776 1.00 93.06 82 ASN A C 1
ATOM 664 O O . ASN A 1 82 ? -13.759 1.845 2.051 1.00 93.06 82 ASN A O 1
ATOM 668 N N . CYS A 1 83 ? -12.129 1.880 0.515 1.00 82.56 83 CYS A N 1
ATOM 669 C CA . CYS A 1 83 ? -13.005 1.781 -0.655 1.00 82.56 83 CYS A CA 1
ATOM 670 C C . CYS A 1 83 ? -13.357 0.335 -1.051 1.00 82.56 83 CYS A C 1
ATOM 672 O O . CYS A 1 83 ? -13.829 0.127 -2.165 1.00 82.56 83 CYS A O 1
ATOM 674 N N . LEU A 1 84 ? -13.157 -0.649 -0.158 1.00 63.41 84 LEU A N 1
ATOM 675 C CA . LEU A 1 84 ? -13.340 -2.081 -0.451 1.00 63.41 84 LEU A CA 1
ATOM 676 C C . LEU A 1 84 ? -12.544 -2.530 -1.689 1.00 63.41 84 LEU A C 1
ATOM 678 O O . LEU A 1 84 ? -13.015 -3.350 -2.475 1.00 63.41 84 LEU A O 1
ATOM 682 N N . ASP A 1 85 ? -11.347 -1.970 -1.871 1.00 67.56 85 ASP A N 1
ATOM 683 C CA . ASP A 1 85 ? -10.453 -2.383 -2.947 1.00 67.56 85 ASP A CA 1
ATOM 684 C C . ASP A 1 85 ? -10.062 -3.864 -2.748 1.00 67.56 85 ASP A C 1
ATOM 686 O O . ASP A 1 85 ? -9.591 -4.219 -1.660 1.00 67.56 85 ASP A O 1
ATOM 690 N N . PRO A 1 86 ? -10.280 -4.742 -3.749 1.00 66.88 86 PRO A N 1
ATOM 691 C CA . PRO A 1 86 ? -9.974 -6.165 -3.637 1.00 66.88 86 PRO A CA 1
ATOM 692 C C . PRO A 1 86 ? -8.475 -6.478 -3.551 1.00 66.88 86 PRO A C 1
ATOM 694 O O . PRO A 1 86 ? -8.133 -7.623 -3.269 1.00 66.88 86 PRO A O 1
ATOM 697 N N . ASN A 1 87 ? -7.576 -5.517 -3.790 1.00 86.19 87 ASN A N 1
ATOM 698 C CA . ASN A 1 87 ? -6.149 -5.808 -3.931 1.00 86.19 87 ASN A CA 1
ATOM 699 C C . ASN A 1 87 ? -5.322 -5.466 -2.676 1.00 86.19 87 ASN A C 1
ATOM 701 O O . ASN A 1 87 ? -4.423 -4.622 -2.705 1.00 86.19 87 ASN A O 1
ATOM 705 N N . ILE A 1 88 ? -5.642 -6.114 -1.552 1.00 91.25 88 ILE A N 1
ATOM 706 C CA . ILE A 1 88 ? -4.770 -6.126 -0.368 1.00 91.25 88 ILE A CA 1
ATOM 707 C C . ILE A 1 88 ? -3.727 -7.227 -0.574 1.00 91.25 88 ILE A C 1
ATOM 709 O O . ILE A 1 88 ? -4.094 -8.366 -0.843 1.00 91.25 88 ILE A O 1
ATOM 713 N N . SER A 1 89 ? -2.438 -6.909 -0.432 1.00 91.94 89 SER A N 1
ATOM 714 C CA . SER A 1 89 ? -1.372 -7.913 -0.558 1.00 91.94 89 SER A CA 1
ATOM 715 C C . SER A 1 89 ? -1.536 -9.045 0.462 1.00 91.94 89 SER A C 1
ATOM 717 O O . SER A 1 89 ? -1.875 -8.770 1.618 1.00 91.94 89 SER A O 1
ATOM 719 N N . ASP A 1 90 ? -1.189 -10.273 0.077 1.00 93.00 90 ASP A N 1
ATOM 720 C CA . ASP A 1 90 ? -1.286 -11.461 0.938 1.00 93.00 90 ASP A CA 1
ATOM 721 C C . ASP A 1 90 ? -0.542 -11.302 2.274 1.00 93.00 90 ASP A C 1
ATOM 723 O O . ASP A 1 90 ? -1.036 -11.736 3.311 1.00 93.00 90 ASP A O 1
ATOM 727 N N . GLU A 1 91 ? 0.610 -10.623 2.282 1.00 94.62 91 GLU A N 1
ATOM 728 C CA . GLU A 1 91 ? 1.383 -10.350 3.505 1.00 94.62 91 GLU A CA 1
ATOM 729 C C . GLU A 1 91 ? 0.613 -9.443 4.479 1.00 94.62 91 GLU A C 1
ATOM 731 O O . GLU A 1 91 ? 0.532 -9.720 5.676 1.00 94.62 91 GLU A O 1
ATOM 736 N N . VAL A 1 92 ? -0.032 -8.388 3.971 1.00 95.88 92 VAL A N 1
ATOM 737 C CA . VAL A 1 92 ? -0.899 -7.520 4.786 1.00 95.88 92 VAL A CA 1
ATOM 738 C C . VAL A 1 92 ? -2.123 -8.290 5.287 1.00 95.88 92 VAL A C 1
ATOM 740 O O . VAL A 1 92 ? -2.499 -8.134 6.447 1.00 95.88 92 VAL A O 1
ATOM 743 N N . MET A 1 93 ? -2.726 -9.145 4.454 1.00 95.31 93 MET A N 1
ATOM 744 C CA . MET A 1 93 ? -3.850 -9.998 4.861 1.00 95.31 93 MET A CA 1
ATOM 745 C C . MET A 1 93 ? -3.458 -10.984 5.966 1.00 95.31 93 MET A C 1
ATOM 747 O O . MET A 1 93 ? -4.177 -11.103 6.955 1.00 95.31 93 MET A O 1
ATOM 751 N N . HIS A 1 94 ? -2.286 -11.612 5.857 1.00 96.19 94 HIS A N 1
ATOM 752 C CA . HIS A 1 94 ? -1.756 -12.523 6.869 1.00 96.19 94 HIS A CA 1
ATOM 753 C C . HIS A 1 94 ? -1.681 -11.869 8.259 1.00 96.19 94 HIS A C 1
ATOM 755 O O . HIS A 1 94 ? -2.147 -12.437 9.247 1.00 96.19 94 HIS A O 1
ATOM 761 N N . TRP A 1 95 ? -1.155 -10.646 8.336 1.00 96.44 95 TRP A N 1
ATOM 762 C CA . TRP A 1 95 ? -1.062 -9.885 9.586 1.00 96.44 95 TRP A CA 1
ATOM 763 C C . TRP A 1 95 ? -2.396 -9.292 10.059 1.00 96.44 95 TRP A C 1
ATOM 765 O O . TRP A 1 95 ? -2.597 -9.060 11.253 1.00 96.44 95 TRP A O 1
ATOM 775 N N . LEU A 1 96 ? -3.319 -9.016 9.137 1.00 95.06 96 LEU A N 1
ATOM 776 C CA . LEU A 1 96 ? -4.668 -8.568 9.481 1.00 95.06 96 LEU A CA 1
ATOM 777 C C . LEU A 1 96 ? -5.486 -9.656 10.165 1.00 95.06 96 LEU A C 1
ATOM 779 O O . LEU A 1 96 ? -6.261 -9.332 11.063 1.00 95.06 96 LEU A O 1
ATOM 783 N N . ASP A 1 97 ? -5.310 -10.902 9.732 1.00 95.25 97 ASP A N 1
ATOM 784 C CA . ASP A 1 97 ? -6.013 -12.061 10.273 1.00 95.25 97 ASP A CA 1
ATOM 785 C C . ASP A 1 97 ? -5.330 -12.630 11.533 1.00 95.25 97 ASP A C 1
ATOM 787 O O . ASP A 1 97 ? -5.873 -13.530 12.174 1.00 95.25 97 ASP A O 1
ATOM 791 N N . SER A 1 98 ? -4.167 -12.094 11.924 1.00 96.19 98 SER A N 1
ATOM 792 C CA . SER A 1 98 ? -3.499 -12.436 13.180 1.00 96.19 98 SER A CA 1
ATOM 793 C C . SER A 1 98 ? -3.917 -11.517 14.332 1.00 96.19 98 SER A C 1
ATOM 795 O O . SER A 1 98 ? -4.187 -10.325 14.156 1.00 96.19 98 SER A O 1
ATOM 797 N N . ASP A 1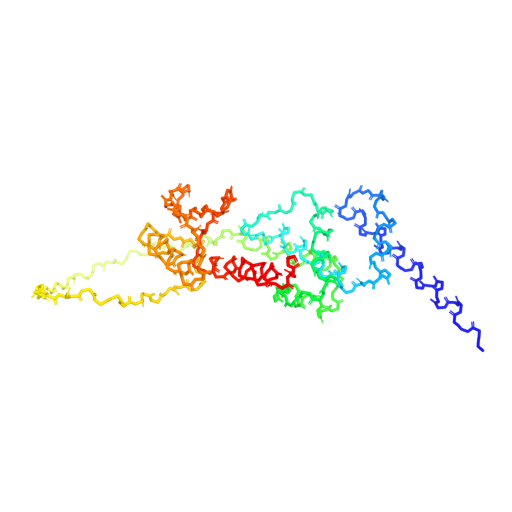 99 ? -3.893 -12.063 15.549 1.00 96.19 99 ASP A N 1
ATOM 798 C CA . ASP A 1 99 ? -4.159 -11.317 16.788 1.00 96.19 99 ASP A CA 1
ATOM 799 C C . ASP A 1 99 ? -2.964 -10.456 17.246 1.00 96.19 99 ASP A C 1
ATOM 801 O O . ASP A 1 99 ? -2.992 -9.872 18.331 1.00 96.19 99 ASP A O 1
ATOM 805 N N . ALA A 1 100 ? -1.903 -10.359 16.437 1.00 95.56 100 ALA A N 1
ATOM 806 C CA . ALA A 1 100 ? -0.694 -9.630 16.797 1.00 95.56 100 ALA A CA 1
ATOM 807 C C . ALA A 1 100 ? -0.965 -8.125 16.956 1.00 95.56 100 ALA A C 1
ATOM 809 O O . ALA A 1 100 ? -1.692 -7.486 16.185 1.00 95.56 100 ALA A O 1
ATOM 810 N N . THR A 1 101 ? -0.348 -7.512 17.953 1.00 94.75 101 THR A N 1
ATOM 811 C CA . THR A 1 101 ? -0.300 -6.056 18.085 1.00 94.75 101 THR A CA 1
ATOM 812 C C . THR A 1 101 ? 0.618 -5.463 17.018 1.00 94.75 101 THR A C 1
ATOM 814 O O . THR A 1 101 ? 1.532 -6.119 16.528 1.00 94.75 101 THR A O 1
ATOM 817 N N . TRP A 1 102 ? 0.415 -4.198 16.645 1.00 93.88 102 TRP A N 1
ATOM 818 C CA . TRP A 1 102 ? 1.269 -3.568 15.632 1.00 93.88 102 TRP A CA 1
ATOM 819 C C . TRP A 1 102 ? 2.739 -3.474 16.072 1.00 93.88 102 TRP A C 1
ATOM 821 O O . TRP A 1 102 ? 3.616 -3.496 15.217 1.00 93.88 102 TRP A O 1
ATOM 831 N N . GLN A 1 103 ? 3.016 -3.426 17.380 1.00 94.75 103 GLN A N 1
ATOM 832 C CA . GLN A 1 103 ? 4.374 -3.502 17.925 1.00 94.75 103 GLN A CA 1
ATOM 833 C C . GLN A 1 103 ? 5.022 -4.868 17.674 1.00 94.75 103 GLN A C 1
ATOM 835 O O . GLN A 1 103 ? 6.190 -4.933 17.310 1.00 94.75 103 GLN A O 1
ATOM 840 N N . GLU A 1 104 ? 4.275 -5.957 17.870 1.00 96.50 104 GLU A N 1
ATOM 841 C CA . GLU A 1 104 ? 4.764 -7.317 17.606 1.00 96.50 104 GLU A CA 1
ATOM 842 C C . GLU A 1 104 ? 5.000 -7.543 16.110 1.00 96.50 104 GLU A C 1
ATOM 844 O O . GLU A 1 104 ? 5.987 -8.176 15.733 1.00 96.50 104 GLU A O 1
ATOM 849 N N . ILE A 1 105 ? 4.129 -6.987 15.261 1.00 97.19 105 ILE A N 1
ATOM 850 C CA . ILE A 1 105 ? 4.298 -6.994 13.803 1.00 97.19 105 ILE A CA 1
ATOM 851 C C . ILE A 1 105 ? 5.574 -6.235 13.411 1.00 97.19 105 ILE A C 1
ATOM 853 O O . ILE A 1 105 ? 6.402 -6.778 12.684 1.00 97.19 105 ILE A O 1
ATOM 857 N N . ASP A 1 106 ? 5.763 -5.009 13.915 1.00 96.75 106 ASP A N 1
ATOM 858 C CA . ASP A 1 106 ? 6.954 -4.189 13.645 1.00 96.75 106 ASP A CA 1
ATOM 859 C C . ASP A 1 106 ? 8.246 -4.907 14.062 1.00 96.75 106 ASP A C 1
ATOM 861 O O . ASP A 1 106 ? 9.196 -4.988 13.284 1.00 96.75 106 ASP A O 1
ATOM 865 N N . GLU A 1 107 ? 8.261 -5.499 15.257 1.00 97.12 107 GLU A N 1
ATOM 866 C CA . GLU A 1 107 ? 9.420 -6.231 15.767 1.00 97.12 107 GLU A CA 1
ATOM 867 C C . GLU A 1 107 ? 9.717 -7.496 14.950 1.00 97.12 107 GLU A C 1
ATOM 869 O O . GLU A 1 107 ? 10.875 -7.768 14.633 1.00 97.12 107 GLU A O 1
ATOM 874 N N . THR A 1 108 ? 8.685 -8.251 14.562 1.00 97.94 108 THR A N 1
ATOM 875 C CA . THR A 1 108 ? 8.856 -9.466 13.750 1.00 97.94 108 THR A CA 1
ATOM 876 C C . THR A 1 108 ? 9.429 -9.120 12.378 1.00 97.94 108 THR A C 1
ATOM 878 O O . THR A 1 108 ? 10.440 -9.693 11.973 1.00 97.94 108 THR A O 1
ATOM 881 N N . LEU A 1 109 ? 8.858 -8.118 11.704 1.00 97.38 109 LEU A N 1
ATOM 882 C CA . LEU A 1 109 ? 9.337 -7.650 10.402 1.00 97.38 109 LEU A CA 1
ATOM 883 C C . LEU A 1 109 ? 10.768 -7.100 10.479 1.00 97.38 109 LEU A C 1
ATOM 885 O O . LEU A 1 109 ? 11.578 -7.356 9.586 1.00 97.38 109 LEU A O 1
ATOM 889 N N . ARG A 1 110 ? 11.112 -6.389 11.560 1.00 97.56 110 ARG A N 1
ATOM 890 C CA . ARG A 1 110 ? 12.476 -5.905 11.808 1.00 97.56 110 ARG A CA 1
ATOM 891 C C . ARG A 1 110 ? 13.470 -7.061 11.921 1.00 97.56 110 ARG A C 1
ATOM 893 O O . ARG A 1 110 ? 14.516 -7.027 11.273 1.00 97.56 110 ARG A O 1
ATOM 900 N N . LEU A 1 111 ? 13.148 -8.087 12.711 1.00 97.19 111 LEU A N 1
ATOM 901 C CA . LEU A 1 111 ? 14.002 -9.267 12.886 1.00 97.19 111 LEU A CA 1
ATOM 902 C C . LEU A 1 111 ? 14.180 -10.040 11.574 1.00 97.19 111 LEU A C 1
ATOM 904 O O . LEU A 1 111 ? 15.289 -10.479 11.266 1.00 97.19 111 LEU A O 1
ATOM 908 N N . GLU A 1 112 ? 13.122 -10.182 10.779 1.00 96.12 112 GLU A N 1
ATOM 909 C CA . GLU A 1 112 ? 13.197 -10.802 9.453 1.00 96.12 112 GLU A CA 1
ATOM 910 C C . GLU A 1 112 ? 14.090 -10.007 8.493 1.00 96.12 112 GLU A C 1
ATOM 912 O O . GLU A 1 112 ? 14.934 -10.585 7.800 1.00 96.12 112 GLU A O 1
ATOM 917 N N . ALA A 1 113 ? 13.956 -8.678 8.474 1.00 95.12 113 ALA A N 1
ATOM 918 C CA . ALA A 1 113 ? 14.795 -7.808 7.658 1.00 95.12 113 ALA A CA 1
ATOM 919 C C . ALA A 1 113 ? 16.277 -7.886 8.070 1.00 95.12 113 ALA A C 1
ATOM 921 O O . ALA A 1 113 ? 17.152 -7.973 7.206 1.00 95.12 113 ALA A O 1
ATOM 922 N N . GLU A 1 114 ? 16.572 -7.933 9.374 1.00 96.06 114 GLU A N 1
ATOM 923 C CA . GLU A 1 114 ? 17.930 -8.123 9.903 1.00 96.06 114 GLU A CA 1
ATOM 924 C C . GLU A 1 114 ? 18.523 -9.482 9.508 1.00 96.06 114 GLU A C 1
ATOM 926 O O . GLU A 1 114 ? 19.683 -9.561 9.094 1.00 96.06 114 GLU A O 1
ATOM 931 N N . GLN A 1 115 ? 17.730 -10.555 9.586 1.00 94.56 115 GLN A N 1
ATOM 932 C CA . GLN A 1 115 ? 18.157 -11.886 9.153 1.00 94.56 115 GLN A CA 1
ATOM 933 C C . GLN A 1 115 ? 18.471 -11.919 7.656 1.00 94.56 115 GLN A C 1
ATOM 935 O O . GLN A 1 115 ? 19.485 -12.497 7.263 1.00 94.56 115 GLN A O 1
ATOM 940 N N . ARG A 1 116 ? 17.650 -11.264 6.826 1.00 93.44 116 ARG A N 1
ATOM 941 C CA . ARG A 1 116 ? 17.851 -11.189 5.371 1.00 93.44 116 ARG A CA 1
ATOM 942 C C . ARG A 1 116 ? 19.065 -10.345 4.985 1.00 93.44 116 ARG A C 1
ATOM 944 O O . ARG A 1 116 ? 19.741 -10.658 4.010 1.00 93.44 116 ARG A O 1
ATOM 951 N N . ALA A 1 117 ? 19.352 -9.289 5.746 1.00 92.69 117 ALA A N 1
ATOM 952 C CA . ALA A 1 117 ? 20.521 -8.438 5.538 1.00 92.69 117 ALA A CA 1
ATOM 953 C C . ALA A 1 117 ? 21.839 -9.117 5.944 1.00 92.69 117 ALA A C 1
ATOM 955 O O . ALA A 1 117 ? 22.919 -8.644 5.576 1.00 92.69 117 ALA A O 1
ATOM 956 N N . ARG A 1 118 ? 21.783 -10.216 6.708 1.00 92.38 118 ARG A N 1
ATOM 957 C CA . ARG A 1 118 ? 22.980 -10.942 7.119 1.00 92.38 118 ARG A CA 1
ATOM 958 C C . ARG A 1 118 ? 23.621 -11.592 5.886 1.00 92.38 118 ARG A C 1
ATOM 960 O O . ARG A 1 118 ? 22.968 -12.398 5.223 1.00 92.38 118 ARG A O 1
ATOM 967 N N . PRO A 1 119 ? 24.895 -11.290 5.573 1.00 85.88 119 PRO A N 1
ATOM 968 C CA . PRO A 1 119 ? 25.575 -11.958 4.474 1.00 85.88 119 PRO A CA 1
ATOM 969 C C . PRO A 1 119 ? 25.575 -13.468 4.735 1.00 85.88 119 PRO A C 1
ATOM 971 O O . PRO A 1 119 ? 25.697 -13.870 5.903 1.00 85.88 119 PRO A O 1
ATOM 974 N N . PRO A 1 120 ? 25.449 -14.308 3.687 1.00 83.62 120 PRO A N 1
ATOM 975 C CA . PRO A 1 120 ? 25.597 -15.744 3.852 1.00 83.62 120 PRO A CA 1
ATOM 976 C C . PRO A 1 120 ? 26.922 -15.959 4.568 1.00 83.62 120 PRO A C 1
ATOM 978 O O . PRO A 1 120 ? 27.950 -15.442 4.121 1.00 83.62 120 PRO A O 1
ATOM 981 N N . ALA A 1 121 ? 26.872 -16.613 5.733 1.00 78.94 121 ALA A N 1
ATOM 982 C CA . ALA A 1 121 ? 28.063 -16.880 6.519 1.00 78.94 121 ALA A CA 1
ATOM 983 C C . ALA A 1 121 ? 29.084 -17.465 5.552 1.00 78.94 121 ALA A C 1
ATOM 985 O O . ALA A 1 121 ? 28.791 -18.475 4.910 1.00 78.94 121 ALA A O 1
ATOM 986 N N . ALA A 1 122 ? 30.203 -16.761 5.361 1.00 67.81 122 ALA A N 1
ATOM 987 C CA . ALA A 1 122 ? 31.264 -17.223 4.492 1.00 67.81 122 ALA A CA 1
ATOM 988 C C . ALA A 1 122 ? 31.646 -18.596 5.026 1.00 67.81 122 ALA A C 1
ATOM 990 O O . ALA A 1 122 ? 32.277 -18.711 6.079 1.00 67.81 122 ALA A O 1
ATOM 991 N N . ASN A 1 123 ? 31.154 -19.637 4.356 1.00 63.66 123 ASN A N 1
ATOM 992 C CA . ASN A 1 123 ? 31.547 -20.991 4.632 1.00 63.66 123 ASN A CA 1
ATOM 993 C C . ASN A 1 123 ? 33.037 -20.992 4.330 1.00 63.66 123 ASN A C 1
ATOM 995 O O . ASN A 1 123 ? 33.453 -21.081 3.177 1.00 63.66 123 ASN A O 1
ATOM 999 N N . ASN A 1 124 ? 33.837 -20.864 5.387 1.00 57.84 124 ASN A N 1
ATOM 1000 C CA . ASN A 1 124 ? 35.230 -21.267 5.426 1.00 57.84 124 ASN A CA 1
ATOM 1001 C C . ASN A 1 124 ? 35.261 -22.796 5.281 1.00 57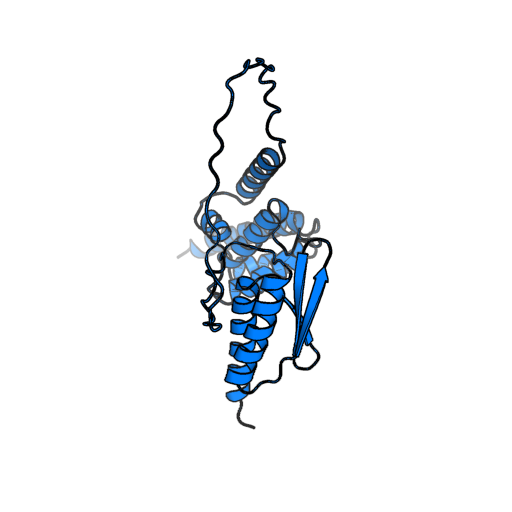.84 124 ASN A C 1
ATOM 1003 O O . ASN A 1 124 ? 35.715 -23.524 6.159 1.00 57.84 124 ASN A O 1
ATOM 1007 N N . SER A 1 125 ? 34.714 -23.300 4.178 1.00 56.84 125 SER A N 1
ATOM 1008 C CA . SER A 1 125 ? 34.998 -24.618 3.661 1.00 56.84 125 SER A CA 1
ATOM 1009 C C . SER A 1 125 ? 36.424 -24.517 3.158 1.00 56.84 125 SER A C 1
ATOM 1011 O O . SER A 1 125 ? 36.684 -23.981 2.082 1.00 56.84 125 SER A O 1
ATOM 1013 N N . GLY A 1 126 ? 37.354 -24.939 4.014 1.00 52.69 126 GLY A N 1
ATOM 1014 C CA . GLY A 1 126 ? 38.753 -25.073 3.662 1.00 52.69 126 GLY A CA 1
ATOM 1015 C C . GLY A 1 126 ? 38.875 -25.738 2.298 1.00 52.69 126 GLY A C 1
ATOM 1016 O O . GLY A 1 126 ? 38.249 -26.765 2.033 1.00 52.69 126 GLY A O 1
ATOM 1017 N N . ALA A 1 127 ? 39.664 -25.111 1.435 1.00 48.62 127 ALA A N 1
ATOM 1018 C CA . ALA A 1 127 ? 40.109 -25.685 0.187 1.00 48.62 127 ALA A CA 1
ATOM 1019 C C . ALA A 1 127 ? 40.703 -27.078 0.457 1.00 48.62 127 ALA A C 1
ATOM 1021 O O . ALA A 1 127 ? 41.820 -27.197 0.957 1.00 48.62 127 ALA A O 1
ATOM 1022 N N . GLN A 1 128 ? 39.956 -28.133 0.131 1.00 53.88 128 GLN A N 1
ATOM 1023 C CA . GLN A 1 128 ? 40.558 -29.415 -0.203 1.00 53.88 128 GLN A CA 1
ATOM 1024 C C . GLN A 1 128 ? 40.864 -29.395 -1.706 1.00 53.88 128 GLN A C 1
ATOM 1026 O O . GLN A 1 128 ? 39.937 -29.263 -2.507 1.00 53.88 128 GLN A O 1
ATOM 1031 N N . PRO A 1 129 ? 42.141 -29.505 -2.109 1.00 55.00 129 PRO A N 1
ATOM 1032 C CA . PRO A 1 129 ? 42.507 -29.623 -3.509 1.00 55.00 129 PRO A CA 1
ATOM 1033 C C . PRO A 1 129 ? 42.151 -31.034 -3.992 1.00 55.00 129 PRO A C 1
ATOM 1035 O O . PRO A 1 129 ? 42.782 -32.016 -3.601 1.00 55.00 129 PRO A O 1
ATOM 1038 N N . LEU A 1 130 ? 41.115 -31.134 -4.825 1.00 49.03 130 LEU A N 1
ATOM 1039 C CA . LEU A 1 130 ? 40.821 -32.334 -5.603 1.00 49.03 130 LEU A CA 1
ATOM 1040 C C . LEU A 1 130 ? 41.731 -32.347 -6.830 1.00 49.03 130 LEU A C 1
ATOM 1042 O O . LEU A 1 130 ? 41.598 -31.525 -7.735 1.00 49.03 130 LEU A O 1
ATOM 1046 N N . ALA A 1 131 ? 42.678 -33.280 -6.803 1.00 48.31 131 ALA A N 1
ATOM 1047 C CA . ALA A 1 131 ? 43.511 -33.648 -7.929 1.00 48.31 131 ALA A CA 1
ATOM 1048 C C . ALA A 1 131 ? 42.666 -34.218 -9.082 1.00 48.31 131 ALA A C 1
ATOM 1050 O O . ALA A 1 131 ? 41.793 -35.058 -8.874 1.00 48.31 131 ALA A O 1
ATOM 1051 N N . ASP A 1 132 ? 42.976 -33.726 -10.280 1.00 50.06 132 ASP A N 1
ATOM 1052 C CA . ASP A 1 132 ? 42.965 -34.382 -11.587 1.00 50.06 132 ASP A CA 1
ATOM 1053 C C . ASP A 1 132 ? 42.009 -35.561 -11.823 1.00 50.06 132 ASP A C 1
ATOM 1055 O O . ASP A 1 132 ? 42.277 -36.694 -11.432 1.00 50.06 132 ASP A O 1
ATOM 1059 N N . THR A 1 133 ? 40.992 -35.351 -12.668 1.00 53.28 133 THR A N 1
ATOM 1060 C CA . THR A 1 133 ? 40.548 -36.380 -13.629 1.00 53.28 133 THR A CA 1
ATOM 1061 C C . THR A 1 133 ? 40.005 -35.739 -14.915 1.00 53.28 133 THR A C 1
ATOM 1063 O O . THR A 1 133 ? 38.822 -35.471 -15.082 1.00 53.28 133 THR A O 1
ATOM 1066 N N . VAL A 1 134 ? 40.950 -35.423 -15.798 1.00 50.25 134 VAL A N 1
ATOM 1067 C CA . VAL A 1 134 ? 40.975 -35.627 -17.258 1.00 50.25 134 VAL A CA 1
ATOM 1068 C C . VAL A 1 134 ? 39.650 -35.969 -17.981 1.00 50.25 134 VAL A C 1
ATOM 1070 O O . VAL A 1 134 ? 39.128 -37.069 -17.874 1.00 50.25 134 VAL A O 1
ATOM 1073 N N . SER A 1 135 ? 39.265 -35.043 -18.871 1.00 46.50 135 SER A N 1
ATOM 1074 C CA . SER A 1 135 ? 38.876 -35.230 -20.285 1.00 46.50 135 SER A CA 1
ATOM 1075 C C . SER A 1 135 ? 37.746 -36.199 -20.668 1.00 46.50 135 SER A C 1
ATOM 1077 O O . SER A 1 135 ? 37.900 -37.417 -20.634 1.00 46.50 135 SER A O 1
ATOM 1079 N N . SER A 1 136 ? 36.705 -35.648 -21.303 1.00 51.56 136 SER A N 1
ATOM 1080 C CA . SER A 1 136 ? 36.216 -36.176 -22.586 1.00 51.56 136 SER A CA 1
ATOM 1081 C C . SER A 1 136 ? 35.470 -35.110 -23.390 1.00 51.56 136 SER A C 1
ATOM 1083 O O . SER A 1 136 ? 34.409 -34.626 -23.009 1.00 51.56 136 SER A O 1
ATOM 1085 N N . ARG A 1 137 ? 36.075 -34.759 -24.531 1.00 49.38 137 ARG A N 1
ATOM 1086 C CA . ARG A 1 137 ? 35.460 -34.076 -25.672 1.00 49.38 137 ARG A CA 1
ATOM 1087 C C . ARG A 1 137 ? 34.437 -35.002 -26.327 1.00 49.38 137 ARG A C 1
ATOM 1089 O O . ARG A 1 137 ? 34.784 -36.144 -26.613 1.00 49.38 137 ARG A O 1
ATOM 1096 N N . GLN A 1 138 ? 33.304 -34.458 -26.761 1.00 44.22 138 GLN A N 1
ATOM 1097 C CA . GLN A 1 138 ? 32.749 -34.827 -28.062 1.00 44.22 138 GLN A CA 1
ATOM 1098 C C . GLN A 1 138 ? 31.914 -33.688 -28.651 1.00 44.22 138 GLN A C 1
ATOM 1100 O O . GLN A 1 138 ? 31.035 -33.129 -28.004 1.00 44.22 138 GLN A O 1
ATOM 1105 N N . ALA A 1 139 ? 32.271 -33.347 -29.886 1.00 46.59 139 ALA A N 1
ATOM 1106 C CA . ALA A 1 139 ? 31.639 -32.388 -30.772 1.00 46.59 139 ALA A CA 1
ATOM 1107 C C . ALA A 1 139 ? 30.888 -33.147 -31.866 1.00 46.59 139 ALA A C 1
ATOM 1109 O O . ALA A 1 139 ? 31.486 -34.066 -32.410 1.00 46.59 139 ALA A O 1
ATOM 1110 N N . VAL A 1 140 ? 29.657 -32.737 -32.187 1.00 44.91 140 VAL A N 1
ATOM 1111 C CA . VAL A 1 140 ? 28.962 -32.709 -33.502 1.00 44.91 140 VAL A CA 1
ATOM 1112 C C . VAL A 1 140 ? 27.496 -32.316 -33.210 1.00 44.91 140 VAL A C 1
ATOM 1114 O O . VAL A 1 140 ? 26.991 -32.680 -32.158 1.00 44.91 140 VAL A O 1
ATOM 1117 N N . ALA A 1 141 ? 26.729 -31.581 -34.015 1.00 41.91 141 ALA A N 1
ATOM 1118 C CA . ALA A 1 141 ? 26.833 -31.219 -35.419 1.00 41.91 141 ALA A CA 1
ATOM 1119 C C . ALA A 1 141 ? 26.077 -29.905 -35.693 1.00 41.91 141 ALA A C 1
ATOM 1121 O O . ALA A 1 141 ? 25.109 -29.564 -35.014 1.00 41.91 141 ALA A O 1
ATOM 1122 N N . GLU A 1 142 ? 26.513 -29.222 -36.748 1.00 48.62 142 GLU A N 1
ATOM 1123 C CA . GLU A 1 142 ? 25.762 -28.211 -37.486 1.00 48.62 142 GLU A CA 1
ATOM 1124 C C . GLU A 1 142 ? 24.514 -28.840 -38.126 1.00 48.62 142 GLU A C 1
ATOM 1126 O O . GLU A 1 142 ? 24.582 -29.922 -38.711 1.00 48.62 142 GLU A O 1
ATOM 1131 N N . THR A 1 143 ? 23.369 -28.159 -38.064 1.00 44.88 143 THR A N 1
ATOM 1132 C CA . THR A 1 143 ? 22.232 -28.409 -38.963 1.00 44.88 143 THR A CA 1
ATOM 1133 C C . THR A 1 143 ? 21.466 -27.104 -39.183 1.00 44.88 143 THR A C 1
ATOM 1135 O O . THR A 1 143 ? 20.692 -26.664 -38.343 1.00 44.88 143 THR A O 1
ATOM 1138 N N . THR A 1 144 ? 21.787 -26.494 -40.322 1.00 34.19 144 THR A N 1
ATOM 1139 C CA . THR A 1 144 ? 20.885 -25.965 -41.357 1.00 34.19 144 THR A CA 1
ATOM 1140 C C . THR A 1 144 ? 19.767 -24.984 -40.980 1.00 34.19 144 THR A C 1
ATOM 1142 O O . THR A 1 144 ? 18.813 -25.293 -40.273 1.00 34.19 144 THR A O 1
ATOM 1145 N N . CYS A 1 145 ? 19.876 -23.810 -41.607 1.00 41.91 145 CYS A N 1
ATOM 1146 C CA . CYS A 1 145 ? 18.889 -22.749 -41.739 1.00 41.91 145 CYS A CA 1
ATOM 1147 C C . CYS A 1 145 ? 17.607 -23.221 -42.442 1.00 41.91 145 CYS A C 1
ATOM 1149 O O . CYS A 1 145 ? 17.681 -23.681 -43.575 1.00 41.91 145 CYS A O 1
ATOM 1151 N N . ASP A 1 146 ? 16.462 -23.041 -41.785 1.00 44.28 146 ASP A N 1
ATOM 1152 C CA . ASP A 1 146 ? 15.187 -22.628 -42.391 1.00 44.28 146 ASP A CA 1
ATOM 1153 C C . ASP A 1 146 ? 14.132 -22.526 -41.282 1.00 44.28 146 ASP A C 1
ATOM 1155 O O . ASP A 1 146 ? 13.563 -23.530 -40.857 1.00 44.28 146 ASP A O 1
ATOM 1159 N N . GLN A 1 147 ? 13.859 -21.314 -40.786 1.00 42.50 147 GLN A N 1
ATOM 1160 C CA . GLN A 1 147 ? 12.651 -21.058 -39.997 1.00 42.50 147 GLN A CA 1
ATOM 1161 C C . GLN A 1 147 ? 12.037 -19.710 -40.362 1.00 42.50 147 GLN A C 1
ATOM 1163 O O . GLN A 1 147 ? 12.528 -18.639 -40.010 1.00 42.50 147 GLN A O 1
ATOM 1168 N N . ALA A 1 148 ? 10.904 -19.808 -41.056 1.00 43.62 148 ALA A N 1
ATOM 1169 C CA . ALA A 1 148 ? 9.873 -18.792 -41.076 1.00 43.62 148 ALA A CA 1
ATOM 1170 C C . ALA A 1 148 ? 9.501 -18.415 -39.633 1.00 43.62 148 ALA A C 1
ATOM 1172 O O . ALA A 1 148 ? 9.234 -19.286 -38.801 1.00 43.62 148 ALA A O 1
ATOM 1173 N N . VAL A 1 149 ? 9.493 -17.110 -39.357 1.00 39.94 149 VAL A N 1
ATOM 1174 C CA . VAL A 1 149 ? 9.217 -16.511 -38.047 1.00 39.94 149 VAL A CA 1
ATOM 1175 C C . VAL A 1 149 ? 7.765 -16.783 -37.660 1.00 39.94 149 VAL A C 1
ATOM 1177 O O . VAL A 1 149 ? 6.854 -16.002 -37.921 1.00 39.94 149 VAL A O 1
ATOM 1180 N N . LYS A 1 150 ? 7.541 -17.931 -37.030 1.00 41.09 150 LYS A N 1
ATOM 1181 C CA . LYS A 1 150 ? 6.377 -18.170 -36.191 1.00 41.09 150 LYS A CA 1
ATOM 1182 C C . LYS A 1 150 ? 6.721 -17.537 -34.848 1.00 41.09 150 LYS A C 1
ATOM 1184 O O . LYS A 1 150 ? 7.614 -18.027 -34.166 1.00 41.09 150 LYS A O 1
ATOM 1189 N N . LEU A 1 151 ? 6.059 -16.430 -34.506 1.00 41.03 151 LEU A N 1
ATOM 1190 C CA . LEU A 1 151 ? 6.110 -15.799 -33.183 1.00 41.03 151 LEU A CA 1
ATOM 1191 C C . LEU A 1 151 ? 5.606 -16.804 -32.136 1.00 41.03 151 LEU A C 1
ATOM 1193 O O . LEU A 1 151 ? 4.441 -16.816 -31.748 1.00 41.03 151 LEU A O 1
ATOM 1197 N N . THR A 1 152 ? 6.476 -17.717 -31.722 1.00 39.59 152 THR A N 1
ATOM 1198 C CA . THR A 1 152 ? 6.303 -18.497 -30.505 1.00 39.59 152 THR A CA 1
ATOM 1199 C C . THR A 1 152 ? 6.446 -17.524 -29.354 1.00 39.59 152 THR A C 1
ATOM 1201 O O . THR A 1 152 ? 7.539 -17.018 -29.107 1.00 39.59 152 THR A O 1
ATOM 1204 N N . ALA A 1 153 ? 5.324 -17.238 -28.693 1.00 49.31 153 ALA A N 1
ATOM 1205 C CA . ALA A 1 153 ? 5.286 -16.504 -27.443 1.00 49.31 153 ALA A CA 1
ATOM 1206 C C . ALA A 1 153 ? 6.269 -17.168 -26.474 1.00 49.31 153 ALA A C 1
ATOM 1208 O O . ALA A 1 153 ? 6.023 -18.271 -25.980 1.00 49.31 153 ALA A O 1
ATOM 1209 N N . VAL A 1 154 ? 7.419 -16.526 -26.273 1.00 53.31 154 VAL A N 1
ATOM 1210 C CA . VAL A 1 154 ? 8.385 -16.939 -25.262 1.00 53.31 154 VAL A CA 1
ATOM 1211 C C . VAL A 1 154 ? 7.637 -16.900 -23.929 1.00 53.31 154 VAL A C 1
ATOM 1213 O O . VAL A 1 154 ? 7.026 -15.870 -23.628 1.00 53.31 154 VAL A O 1
ATOM 1216 N N . PRO A 1 155 ? 7.603 -17.999 -23.156 1.00 51.34 155 PRO A N 1
ATOM 1217 C CA . PRO A 1 155 ? 6.963 -17.994 -21.851 1.00 51.34 155 PRO A CA 1
ATOM 1218 C C . PRO A 1 155 ? 7.674 -16.964 -20.971 1.00 51.34 155 PRO A C 1
ATOM 1220 O O . PRO A 1 155 ? 8.813 -17.154 -20.554 1.00 51.34 155 PRO A O 1
ATOM 1223 N N . LEU A 1 156 ? 7.002 -15.833 -20.762 1.00 58.59 156 LEU A N 1
ATOM 1224 C CA . LEU A 1 156 ? 7.471 -14.747 -19.915 1.00 58.59 156 LEU A CA 1
ATOM 1225 C C . LEU A 1 156 ? 7.414 -15.214 -18.462 1.00 58.59 156 LEU A C 1
ATOM 1227 O O . LEU A 1 156 ? 6.348 -15.595 -17.974 1.00 58.59 156 LEU A O 1
ATOM 1231 N N . ASP A 1 157 ? 8.557 -15.178 -17.785 1.00 60.84 157 ASP A N 1
ATOM 1232 C CA . ASP A 1 157 ? 8.636 -15.426 -16.350 1.00 60.84 157 ASP A CA 1
ATOM 1233 C C . ASP A 1 157 ? 7.877 -14.316 -15.606 1.00 60.84 157 ASP A C 1
ATOM 1235 O O . ASP A 1 157 ? 8.265 -13.146 -15.620 1.00 60.84 157 ASP A O 1
ATOM 1239 N N . ILE A 1 158 ? 6.749 -14.689 -15.000 1.00 59.06 158 ILE A N 1
ATOM 1240 C CA . ILE A 1 158 ? 5.786 -13.771 -14.376 1.00 59.06 158 ILE A CA 1
ATOM 1241 C C . ILE A 1 158 ? 6.400 -13.063 -13.156 1.00 59.06 158 ILE A C 1
ATOM 1243 O O . ILE A 1 158 ? 5.964 -11.967 -12.807 1.00 59.06 158 ILE A O 1
ATOM 1247 N N . ASN A 1 159 ? 7.444 -13.636 -12.549 1.00 67.12 159 ASN A N 1
ATOM 1248 C CA . ASN A 1 159 ? 8.073 -13.096 -11.342 1.00 67.12 159 ASN A CA 1
ATOM 1249 C C . ASN A 1 159 ? 9.266 -12.176 -11.634 1.00 67.12 159 ASN A C 1
ATOM 1251 O O . ASN A 1 159 ? 9.862 -11.613 -10.714 1.00 67.12 159 ASN A O 1
ATOM 1255 N N . LYS A 1 160 ? 9.640 -12.013 -12.906 1.00 76.56 160 LYS A N 1
ATOM 1256 C CA . LYS A 1 160 ? 10.787 -11.196 -13.291 1.00 76.56 160 LYS A CA 1
ATOM 1257 C C . LYS A 1 160 ? 10.417 -9.708 -13.256 1.00 76.56 160 LYS A C 1
ATOM 1259 O O . LYS A 1 160 ? 9.589 -9.232 -14.030 1.00 76.56 160 LYS A O 1
ATOM 1264 N N . THR A 1 161 ? 11.052 -8.961 -12.355 1.00 78.38 161 THR A N 1
ATOM 1265 C CA . THR A 1 161 ? 10.813 -7.518 -12.138 1.00 78.38 161 THR A CA 1
ATOM 1266 C C . THR A 1 161 ? 11.640 -6.602 -13.045 1.00 78.38 161 THR A C 1
ATOM 1268 O O . THR A 1 161 ? 11.542 -5.382 -12.937 1.00 78.38 161 THR A O 1
ATOM 1271 N N . TRP A 1 162 ? 12.452 -7.176 -13.932 1.00 87.12 162 TRP A N 1
ATOM 1272 C CA . TRP A 1 162 ? 13.355 -6.471 -14.839 1.00 87.12 162 TRP A CA 1
ATOM 1273 C C . TRP A 1 162 ? 13.373 -7.144 -16.215 1.00 87.12 162 TRP A C 1
ATOM 1275 O O . TRP A 1 162 ? 13.125 -8.345 -16.326 1.00 87.12 162 TRP A O 1
ATOM 1285 N N . MET A 1 163 ? 13.703 -6.387 -17.262 1.00 93.88 163 MET A N 1
ATOM 1286 C CA . MET A 1 163 ? 13.773 -6.889 -18.637 1.00 93.88 163 MET A CA 1
ATOM 1287 C C . MET A 1 163 ? 15.156 -6.672 -19.247 1.00 93.88 163 MET A C 1
ATOM 1289 O O . MET A 1 163 ? 15.859 -5.709 -18.928 1.00 93.88 163 MET A O 1
ATOM 1293 N N . ASN A 1 164 ? 15.542 -7.582 -20.138 1.00 94.81 164 ASN A N 1
ATOM 1294 C CA . ASN A 1 164 ? 16.621 -7.333 -21.088 1.00 94.81 164 ASN A CA 1
ATOM 1295 C C . ASN A 1 164 ? 16.102 -6.536 -22.303 1.00 94.81 164 ASN A C 1
ATOM 1297 O O . ASN A 1 164 ? 14.900 -6.335 -22.468 1.00 94.81 164 ASN A O 1
ATOM 1301 N N . GLU A 1 165 ? 17.015 -6.083 -23.159 1.00 96.19 165 GLU A N 1
ATOM 1302 C CA . GLU A 1 165 ? 16.698 -5.263 -24.337 1.00 96.19 165 GLU A CA 1
ATOM 1303 C C . GLU A 1 165 ? 15.684 -5.940 -25.278 1.00 96.19 165 GLU A C 1
ATOM 1305 O O . GLU A 1 165 ? 14.702 -5.325 -25.694 1.00 96.19 165 GLU A O 1
ATOM 1310 N N . ALA A 1 166 ? 15.865 -7.233 -25.566 1.00 95.25 166 ALA A N 1
ATOM 1311 C CA . ALA A 1 166 ? 14.986 -7.986 -26.462 1.00 95.25 166 ALA A CA 1
ATOM 1312 C C . ALA A 1 166 ? 13.567 -8.161 -25.887 1.00 95.25 166 ALA A C 1
ATOM 1314 O O . ALA A 1 166 ? 12.574 -8.029 -26.609 1.00 95.25 166 ALA A O 1
ATOM 1315 N N . GLU A 1 167 ? 13.462 -8.421 -24.582 1.00 94.69 167 GLU A N 1
ATOM 1316 C CA . GLU A 1 167 ? 12.193 -8.473 -23.852 1.00 94.69 167 GLU A CA 1
ATOM 1317 C C . GLU A 1 167 ? 11.496 -7.107 -23.868 1.00 94.69 167 GLU A C 1
ATOM 1319 O O . GLU A 1 167 ? 10.300 -7.044 -24.148 1.00 94.69 167 GLU A O 1
ATOM 1324 N N . ALA A 1 168 ? 12.237 -6.014 -23.648 1.00 96.50 168 ALA A N 1
ATOM 1325 C CA . ALA A 1 168 ? 11.694 -4.657 -23.684 1.00 96.50 168 ALA A CA 1
ATOM 1326 C C . ALA A 1 168 ? 11.162 -4.287 -25.080 1.00 96.50 168 ALA A C 1
ATOM 1328 O O . ALA A 1 168 ? 10.061 -3.752 -25.194 1.00 96.50 168 ALA A O 1
ATOM 1329 N N . HIS A 1 169 ? 11.875 -4.639 -26.156 1.00 97.50 169 HIS A N 1
ATOM 1330 C CA . HIS A 1 169 ? 11.379 -4.453 -27.524 1.00 97.50 169 HIS A CA 1
ATOM 1331 C C . HIS A 1 169 ? 10.128 -5.285 -27.823 1.00 97.50 169 HIS A C 1
ATOM 1333 O O . HIS A 1 169 ? 9.185 -4.777 -28.432 1.00 97.50 169 HIS A O 1
ATOM 1339 N N . THR A 1 170 ? 10.098 -6.541 -27.374 1.00 96.38 170 THR A N 1
ATOM 1340 C CA . THR A 1 170 ? 8.926 -7.414 -27.535 1.00 96.38 170 THR A CA 1
ATOM 1341 C C . THR A 1 170 ? 7.717 -6.834 -26.799 1.00 96.38 170 THR A C 1
ATOM 1343 O O . THR A 1 170 ? 6.620 -6.768 -27.353 1.00 96.38 170 THR A O 1
ATOM 1346 N N . LEU A 1 171 ? 7.918 -6.345 -25.572 1.00 96.00 171 LEU A N 1
ATOM 1347 C CA . LEU A 1 171 ? 6.864 -5.713 -24.786 1.00 96.00 171 LEU A CA 1
ATOM 1348 C C . LEU A 1 171 ? 6.382 -4.402 -25.420 1.00 96.00 171 LEU A C 1
ATOM 1350 O O . LEU A 1 171 ? 5.179 -4.173 -25.477 1.00 96.00 171 LEU A O 1
ATOM 1354 N N . ALA A 1 172 ? 7.286 -3.569 -25.942 1.00 97.62 172 ALA A N 1
ATOM 1355 C CA . ALA A 1 172 ? 6.923 -2.334 -26.638 1.00 97.62 172 ALA A CA 1
ATOM 1356 C C . ALA A 1 172 ? 6.008 -2.602 -27.845 1.00 97.62 172 ALA A C 1
ATOM 1358 O O . ALA A 1 172 ? 4.990 -1.934 -28.011 1.00 97.62 172 ALA A O 1
ATOM 1359 N N . GLN A 1 173 ? 6.314 -3.630 -28.645 1.00 97.38 173 GLN A N 1
ATOM 1360 C CA . GLN A 1 173 ? 5.450 -4.051 -29.753 1.00 97.38 173 GLN A CA 1
ATOM 1361 C C . GLN A 1 173 ? 4.081 -4.530 -29.260 1.00 97.38 173 GLN A C 1
ATOM 1363 O O . GLN A 1 173 ? 3.058 -4.151 -29.831 1.00 97.38 173 GLN A O 1
ATOM 1368 N N . GLN A 1 174 ? 4.053 -5.320 -28.182 1.00 96.50 174 GLN A N 1
ATOM 1369 C CA . GLN A 1 174 ? 2.805 -5.792 -27.585 1.00 96.50 174 GLN A CA 1
ATOM 1370 C C . GLN A 1 174 ? 1.935 -4.630 -27.089 1.00 96.50 174 GLN A C 1
ATOM 1372 O O . GLN A 1 174 ? 0.749 -4.604 -27.386 1.00 96.50 174 GLN A O 1
ATOM 1377 N N . ILE A 1 175 ? 2.518 -3.641 -26.406 1.00 95.56 175 ILE A N 1
ATOM 1378 C CA . ILE A 1 175 ? 1.810 -2.447 -25.916 1.00 95.56 175 ILE A CA 1
ATOM 1379 C C . ILE A 1 175 ? 1.138 -1.686 -27.068 1.00 95.56 175 ILE A C 1
ATOM 1381 O O . ILE A 1 175 ? -0.017 -1.270 -26.956 1.00 95.56 175 ILE A O 1
ATOM 1385 N N . VAL A 1 176 ? 1.846 -1.506 -28.188 1.00 95.88 176 VAL A N 1
ATOM 1386 C CA . VAL A 1 176 ? 1.296 -0.828 -29.373 1.00 95.88 176 VAL A CA 1
ATOM 1387 C C . VAL A 1 176 ? 0.141 -1.631 -29.980 1.00 95.88 176 VAL A C 1
ATOM 1389 O O . VAL A 1 176 ? -0.878 -1.047 -30.349 1.00 95.88 176 VAL A O 1
ATOM 1392 N N . LEU A 1 177 ? 0.262 -2.962 -30.052 1.00 95.44 177 LEU A N 1
ATOM 1393 C CA . LEU A 1 177 ? -0.808 -3.849 -30.529 1.00 95.44 177 LEU A CA 1
ATOM 1394 C C . LEU A 1 177 ? -2.033 -3.831 -29.608 1.00 95.44 177 LEU A C 1
ATOM 1396 O O . LEU A 1 177 ? -3.164 -3.732 -30.091 1.00 95.44 177 LEU A O 1
ATOM 1400 N N . ASP A 1 178 ? -1.813 -3.885 -28.295 1.00 93.31 178 ASP A N 1
ATOM 1401 C CA . ASP A 1 178 ? -2.870 -3.783 -27.290 1.00 93.31 178 ASP A CA 1
ATOM 1402 C C . ASP A 1 178 ? -3.613 -2.454 -27.455 1.00 93.31 178 ASP A C 1
ATOM 1404 O O . ASP A 1 178 ? -4.842 -2.428 -27.397 1.00 93.31 178 ASP A O 1
ATOM 1408 N N . GLY A 1 179 ? -2.892 -1.365 -27.746 1.00 91.88 179 GLY A N 1
ATOM 1409 C CA . GLY A 1 179 ? -3.513 -0.069 -27.993 1.00 91.88 179 GLY A CA 1
ATOM 1410 C C . GLY A 1 179 ? -4.292 0.069 -29.279 1.00 91.88 179 GLY A C 1
ATOM 1411 O O . GLY A 1 179 ? -5.421 0.563 -29.260 1.00 91.88 179 GLY A O 1
ATOM 1412 N N . ALA A 1 180 ? -3.756 -0.465 -30.371 1.00 92.94 180 ALA A N 1
ATOM 1413 C CA . ALA A 1 180 ? -4.480 -0.530 -31.630 1.00 92.94 180 ALA A CA 1
ATOM 1414 C C . ALA A 1 180 ? -5.779 -1.347 -31.507 1.00 92.94 180 ALA A C 1
ATOM 1416 O O . ALA A 1 180 ? -6.789 -0.983 -32.098 1.00 92.94 180 ALA A O 1
ATOM 1417 N N . THR A 1 181 ? -5.777 -2.416 -30.702 1.00 92.31 181 THR A N 1
ATOM 1418 C CA . THR A 1 181 ? -6.952 -3.283 -30.479 1.00 92.31 181 THR A CA 1
ATOM 1419 C C . THR A 1 181 ? -8.115 -2.553 -29.795 1.00 92.31 181 THR A C 1
ATOM 1421 O O . THR A 1 181 ? -9.264 -2.975 -29.905 1.00 92.31 181 THR A O 1
ATOM 1424 N N . HIS A 1 182 ? -7.831 -1.453 -29.102 1.00 87.44 182 HIS A N 1
ATOM 1425 C CA . HIS A 1 182 ? -8.791 -0.707 -28.291 1.00 87.44 182 HIS A CA 1
ATOM 1426 C C . HIS A 1 182 ? -8.953 0.751 -28.753 1.00 87.44 182 HIS A C 1
ATOM 1428 O O . HIS A 1 182 ? -9.414 1.593 -27.982 1.00 87.44 182 HIS A O 1
ATOM 1434 N N . ASP A 1 183 ? -8.573 1.043 -30.001 1.00 89.19 183 ASP A N 1
ATOM 1435 C CA . ASP A 1 183 ? -8.723 2.347 -30.656 1.00 89.19 183 ASP A CA 1
ATOM 1436 C C . ASP A 1 183 ? -8.025 3.521 -29.943 1.00 89.19 183 ASP A C 1
ATOM 1438 O O . ASP A 1 183 ? -8.504 4.658 -29.979 1.00 89.19 183 ASP A O 1
ATOM 1442 N N . TYR A 1 184 ? -6.865 3.293 -29.316 1.00 87.06 184 TYR A N 1
ATOM 1443 C CA . TYR A 1 184 ? -6.064 4.380 -28.752 1.00 87.06 184 TYR A CA 1
ATOM 1444 C C . TYR A 1 184 ? -4.616 4.387 -29.252 1.00 87.06 184 TYR A C 1
ATOM 1446 O O . TYR A 1 184 ? -3.976 3.358 -29.472 1.00 87.06 184 TYR A O 1
ATOM 1454 N N . VAL A 1 185 ? -4.084 5.599 -29.430 1.00 91.69 185 VAL A N 1
ATOM 1455 C CA . VAL A 1 185 ? -2.720 5.817 -29.918 1.00 91.69 185 VAL A CA 1
ATOM 1456 C C . VAL A 1 185 ? -1.773 5.843 -28.728 1.00 91.69 185 VAL A C 1
ATOM 1458 O O . VAL A 1 185 ? -1.726 6.817 -27.976 1.00 91.69 185 VAL A O 1
ATOM 1461 N N . ILE A 1 186 ? -1.012 4.766 -28.570 1.00 94.25 186 ILE A N 1
ATOM 1462 C CA . ILE A 1 186 ? 0.142 4.718 -27.678 1.00 94.25 186 ILE A CA 1
ATOM 1463 C C . ILE A 1 186 ? 1.411 4.810 -28.513 1.00 94.25 186 ILE A C 1
ATOM 1465 O O . ILE A 1 186 ? 1.564 4.115 -29.517 1.00 94.25 186 ILE A O 1
ATOM 1469 N N . THR A 1 187 ? 2.349 5.635 -28.054 1.00 96.81 187 THR A N 1
ATOM 1470 C CA . THR A 1 187 ? 3.731 5.597 -28.537 1.00 96.81 187 THR A CA 1
ATOM 1471 C C . THR A 1 187 ? 4.632 5.012 -27.459 1.00 96.81 187 THR A C 1
ATOM 1473 O O . THR A 1 187 ? 4.428 5.254 -26.269 1.00 96.81 187 THR A O 1
ATOM 1476 N N . THR A 1 188 ? 5.607 4.207 -27.869 1.00 97.56 188 THR A N 1
ATOM 1477 C CA . THR A 1 188 ? 6.534 3.529 -26.958 1.00 97.56 188 THR A CA 1
ATOM 1478 C C . THR A 1 188 ? 7.973 3.869 -27.308 1.00 97.56 188 THR A C 1
ATOM 1480 O O . THR A 1 188 ? 8.341 3.854 -28.482 1.00 97.56 188 THR A O 1
ATOM 1483 N N . GLU A 1 189 ? 8.800 4.087 -26.296 1.00 97.81 189 GLU A N 1
ATOM 1484 C CA . GLU A 1 189 ? 10.244 4.272 -26.404 1.00 97.81 189 GLU A CA 1
ATOM 1485 C C . GLU A 1 189 ? 10.942 3.244 -25.508 1.00 97.81 189 GLU A C 1
ATOM 1487 O O . GLU A 1 189 ? 10.628 3.125 -24.325 1.00 97.81 189 GLU A O 1
ATOM 1492 N N . VAL A 1 190 ? 11.889 2.487 -26.061 1.00 97.75 190 VAL A N 1
ATOM 1493 C CA . VAL A 1 190 ? 12.726 1.569 -25.279 1.00 97.75 190 VAL A CA 1
ATOM 1494 C C . VAL A 1 190 ? 13.973 2.330 -24.852 1.00 97.75 190 VAL A C 1
ATOM 1496 O O . VAL A 1 190 ? 14.704 2.837 -25.701 1.00 97.75 190 VAL A O 1
ATOM 1499 N N . ALA A 1 191 ? 14.206 2.423 -23.545 1.00 96.00 191 ALA A N 1
ATOM 1500 C CA . ALA A 1 191 ? 15.333 3.163 -22.995 1.00 96.00 191 ALA A CA 1
ATOM 1501 C C . ALA A 1 191 ? 16.043 2.347 -21.905 1.00 96.00 191 ALA A C 1
ATOM 1503 O O . ALA A 1 191 ? 15.376 1.669 -21.114 1.00 96.00 191 ALA A O 1
ATOM 1504 N N . PRO A 1 192 ? 17.384 2.419 -21.831 1.00 95.88 192 PRO A N 1
ATOM 1505 C CA . PRO A 1 192 ? 18.112 1.882 -20.696 1.00 95.88 192 PRO A CA 1
ATOM 1506 C C . PRO A 1 192 ? 17.883 2.772 -19.468 1.00 95.88 192 PRO A C 1
ATOM 1508 O O . PRO A 1 192 ? 17.925 4.002 -19.557 1.00 95.88 192 PRO A O 1
ATOM 1511 N N . ASP A 1 193 ? 17.679 2.144 -18.316 1.00 92.62 193 ASP A N 1
ATOM 1512 C CA . ASP A 1 193 ? 17.623 2.803 -17.017 1.00 92.62 193 ASP A CA 1
ATOM 1513 C C . ASP A 1 193 ? 18.518 2.046 -16.037 1.00 92.62 193 ASP A C 1
ATOM 1515 O O . ASP A 1 193 ? 18.239 0.920 -15.622 1.00 92.62 193 ASP A O 1
ATOM 1519 N N . HIS A 1 194 ? 19.664 2.643 -15.720 1.00 90.56 194 HIS A N 1
ATOM 1520 C CA . HIS A 1 194 ? 20.737 1.997 -14.970 1.00 90.56 194 HIS A CA 1
ATOM 1521 C C . HIS A 1 194 ? 21.178 0.651 -15.586 1.00 90.56 194 HIS A C 1
ATOM 1523 O O . HIS A 1 194 ? 21.822 0.636 -16.632 1.00 90.56 194 HIS A O 1
ATOM 1529 N N . ALA A 1 195 ? 20.883 -0.469 -14.918 1.00 88.94 195 ALA A N 1
ATOM 1530 C CA . ALA A 1 195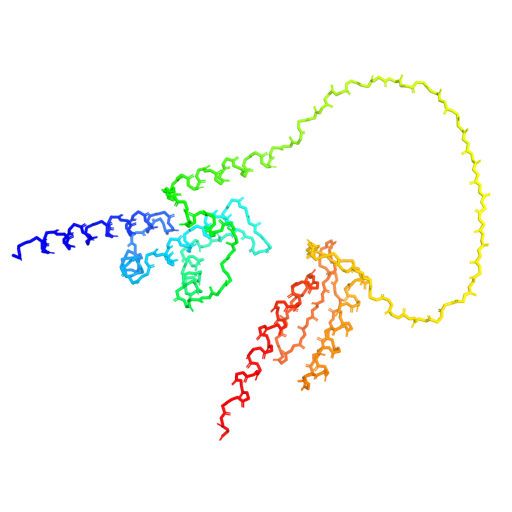 ? 21.275 -1.822 -15.319 1.00 88.94 195 ALA A CA 1
ATOM 1531 C C . ALA A 1 195 ? 20.116 -2.632 -15.928 1.00 88.94 195 ALA A C 1
ATOM 1533 O O . ALA A 1 195 ? 20.250 -3.841 -16.124 1.00 88.94 195 ALA A O 1
ATOM 1534 N N . VAL A 1 196 ? 18.974 -1.993 -16.194 1.00 92.25 196 VAL A N 1
ATOM 1535 C CA . VAL A 1 196 ? 17.771 -2.641 -16.727 1.00 92.25 196 VAL A CA 1
ATOM 1536 C C . VAL A 1 196 ? 17.253 -1.899 -17.956 1.00 92.25 196 VAL A C 1
ATOM 1538 O O . VAL A 1 196 ? 17.533 -0.718 -18.153 1.00 92.25 196 VAL A O 1
ATOM 1541 N N . TRP A 1 197 ? 16.495 -2.598 -18.795 1.00 96.12 197 TRP A N 1
ATOM 1542 C CA . TRP A 1 197 ? 15.777 -1.987 -19.910 1.00 96.12 197 TRP A CA 1
ATOM 1543 C C . TRP A 1 197 ? 14.314 -1.794 -19.534 1.00 96.12 197 TRP A C 1
ATOM 1545 O O . TRP A 1 197 ? 13.685 -2.701 -18.985 1.00 96.12 197 TRP A O 1
ATOM 1555 N N . LEU A 1 198 ? 13.773 -0.616 -19.839 1.00 96.62 198 LEU A N 1
ATOM 1556 C CA . LEU A 1 198 ? 12.370 -0.290 -19.610 1.00 96.62 198 LEU A CA 1
ATOM 1557 C C . LEU A 1 198 ? 11.703 0.220 -20.885 1.00 96.62 198 LEU A C 1
ATOM 1559 O O . LEU A 1 198 ? 12.362 0.663 -21.830 1.00 96.62 198 LEU A O 1
ATOM 1563 N N . VAL A 1 199 ? 10.374 0.155 -20.900 1.00 97.69 199 VAL A N 1
ATOM 1564 C CA . VAL A 1 199 ? 9.548 0.704 -21.975 1.00 97.69 199 VAL A CA 1
ATOM 1565 C C . VAL A 1 199 ? 8.833 1.938 -21.445 1.00 97.69 199 VAL A C 1
ATOM 1567 O O . VAL A 1 199 ? 8.022 1.843 -20.528 1.00 97.69 199 VAL A O 1
ATOM 1570 N N . ARG A 1 200 ? 9.125 3.107 -22.009 1.00 97.62 200 ARG A N 1
ATOM 1571 C CA . ARG A 1 200 ? 8.384 4.338 -21.740 1.00 97.62 200 ARG A CA 1
ATOM 1572 C C . ARG A 1 200 ? 7.194 4.411 -22.676 1.00 97.62 200 ARG A C 1
ATOM 1574 O O . ARG A 1 200 ? 7.353 4.396 -23.892 1.00 97.62 200 ARG A O 1
ATOM 1581 N N . ILE A 1 201 ? 6.010 4.493 -22.104 1.00 96.50 201 ILE A N 1
ATOM 1582 C CA . ILE A 1 201 ? 4.749 4.672 -22.808 1.00 96.50 201 ILE A CA 1
ATOM 1583 C C . ILE A 1 201 ? 4.404 6.151 -22.749 1.00 96.50 201 ILE A C 1
ATOM 1585 O O . ILE A 1 201 ? 4.407 6.723 -21.665 1.00 96.50 201 ILE A O 1
ATOM 1589 N N . ASN A 1 202 ? 4.076 6.758 -23.885 1.00 94.62 202 ASN A N 1
ATOM 1590 C CA . ASN A 1 202 ? 3.459 8.075 -23.934 1.00 94.62 202 ASN A CA 1
ATOM 1591 C C . ASN A 1 202 ? 2.012 7.936 -24.414 1.00 94.62 202 ASN A C 1
ATOM 1593 O O . ASN A 1 202 ? 1.755 7.504 -25.545 1.00 94.62 202 ASN A O 1
ATOM 1597 N N . TRP A 1 203 ? 1.087 8.295 -23.525 1.00 90.75 203 TRP A N 1
ATOM 1598 C CA . TRP A 1 203 ? -0.351 8.254 -23.740 1.00 90.75 203 TRP A CA 1
ATOM 1599 C C . TRP A 1 203 ? -0.987 9.576 -23.306 1.00 90.75 203 TRP A C 1
ATOM 1601 O O . TRP A 1 203 ? -0.973 9.930 -22.126 1.00 90.75 203 TRP A O 1
ATOM 1611 N N . ASP A 1 204 ? -1.538 10.317 -24.270 1.00 87.44 204 ASP A N 1
ATOM 1612 C CA . ASP A 1 204 ? -2.204 11.609 -24.033 1.00 87.44 204 ASP A CA 1
ATOM 1613 C C . ASP A 1 204 ? -1.323 12.608 -23.244 1.00 87.44 204 ASP A C 1
ATOM 1615 O O . ASP A 1 204 ? -1.779 13.318 -22.351 1.00 87.44 204 ASP A O 1
ATOM 1619 N N . GLY A 1 205 ? -0.011 12.602 -23.518 1.00 88.75 205 GLY A N 1
ATOM 1620 C CA . GLY A 1 205 ? 0.980 13.434 -22.828 1.00 88.75 205 GLY A CA 1
ATOM 1621 C C . GLY A 1 205 ? 1.472 12.886 -21.483 1.00 88.75 205 GLY A C 1
ATOM 1622 O O . GLY A 1 205 ? 2.383 13.469 -20.895 1.00 88.75 205 GLY A O 1
ATOM 1623 N N . ASN A 1 206 ? 0.928 11.765 -21.004 1.00 88.94 206 ASN A N 1
ATOM 1624 C CA . ASN A 1 206 ? 1.396 11.086 -19.797 1.00 88.94 206 ASN A CA 1
ATOM 1625 C C . ASN A 1 206 ? 2.486 10.080 -20.154 1.00 88.94 206 ASN A C 1
ATOM 1627 O O . ASN A 1 206 ? 2.289 9.234 -21.026 1.00 88.94 206 ASN A O 1
ATOM 1631 N N . ILE A 1 207 ? 3.620 10.163 -19.459 1.00 93.62 207 ILE A N 1
ATOM 1632 C CA . ILE A 1 207 ? 4.743 9.243 -19.637 1.00 93.62 207 ILE A CA 1
ATOM 1633 C C . ILE A 1 207 ? 4.744 8.238 -18.486 1.00 93.62 207 ILE A C 1
ATOM 1635 O O . ILE A 1 207 ? 4.878 8.629 -17.327 1.00 93.62 207 ILE A O 1
ATOM 1639 N N . LEU A 1 208 ? 4.626 6.951 -18.809 1.00 95.00 208 LEU A N 1
ATOM 1640 C CA . LEU A 1 208 ? 4.666 5.841 -17.856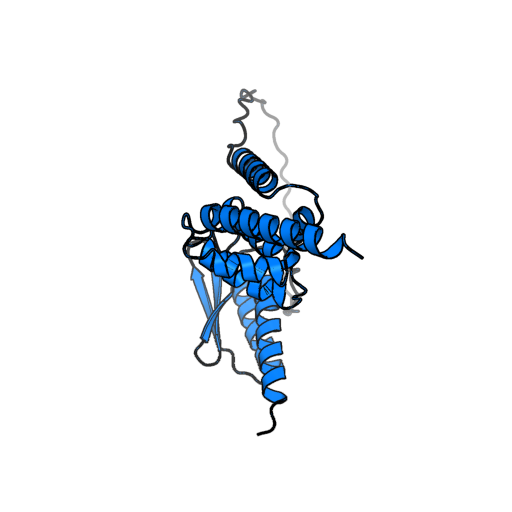 1.00 95.00 208 LEU A CA 1
ATOM 1641 C C . LEU A 1 208 ? 5.867 4.945 -18.156 1.00 95.00 208 LEU A C 1
ATOM 1643 O O . LEU A 1 208 ? 6.112 4.597 -19.308 1.00 95.00 208 LEU A O 1
ATOM 1647 N N . ALA A 1 209 ? 6.623 4.572 -17.127 1.00 96.38 209 ALA A N 1
ATOM 1648 C CA . ALA A 1 209 ? 7.776 3.689 -17.260 1.00 96.38 209 ALA A CA 1
ATOM 1649 C C . ALA A 1 209 ? 7.395 2.255 -16.874 1.00 96.38 209 ALA A C 1
ATOM 1651 O O . ALA A 1 209 ? 7.090 1.974 -15.718 1.00 96.38 209 ALA A O 1
ATOM 1652 N N . ILE A 1 210 ? 7.448 1.343 -17.840 1.00 96.75 210 ILE A N 1
ATOM 1653 C CA . ILE A 1 210 ? 7.097 -0.063 -17.672 1.00 96.75 210 ILE A CA 1
ATOM 1654 C C . ILE A 1 210 ? 8.362 -0.903 -17.534 1.00 96.75 210 ILE A C 1
ATOM 1656 O O . ILE A 1 210 ? 9.196 -0.976 -18.438 1.00 96.75 210 ILE A O 1
ATOM 1660 N N . THR A 1 211 ? 8.477 -1.565 -16.388 1.00 94.50 211 THR A N 1
ATOM 1661 C CA . THR A 1 211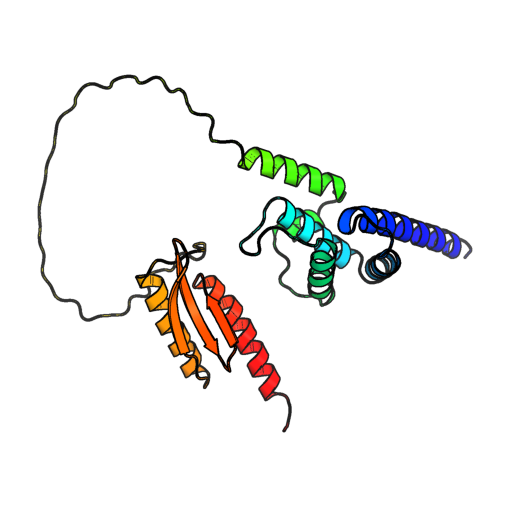 ? 9.663 -2.328 -15.965 1.00 94.50 211 THR A CA 1
ATOM 1662 C C . THR A 1 211 ? 9.540 -3.832 -16.195 1.00 94.50 211 THR A C 1
ATOM 1664 O O . THR A 1 211 ? 10.547 -4.538 -16.194 1.00 94.50 211 THR A O 1
ATOM 1667 N N . SER A 1 212 ? 8.322 -4.339 -16.410 1.00 94.38 212 SER A N 1
ATOM 1668 C CA . SER A 1 212 ? 8.068 -5.748 -16.711 1.00 94.38 212 SER A CA 1
ATOM 1669 C C . SER A 1 212 ? 6.730 -5.946 -17.440 1.00 94.38 212 SER A C 1
ATOM 1671 O O . SER A 1 212 ? 5.859 -5.071 -17.396 1.00 94.38 212 SER A O 1
ATOM 1673 N N . PRO A 1 213 ? 6.495 -7.114 -18.064 1.00 93.25 213 PRO A N 1
ATOM 1674 C CA . PRO A 1 213 ? 5.197 -7.434 -18.661 1.00 93.25 213 PRO A CA 1
ATOM 1675 C C . PRO A 1 213 ? 4.065 -7.536 -17.631 1.00 93.25 213 PRO A C 1
ATOM 1677 O O . PRO A 1 213 ? 2.917 -7.225 -17.940 1.00 93.25 213 PRO A O 1
ATOM 1680 N N . ALA A 1 214 ? 4.367 -7.967 -16.402 1.00 89.75 214 ALA A N 1
ATOM 1681 C CA . ALA A 1 214 ? 3.393 -7.989 -15.311 1.00 89.75 214 ALA A CA 1
ATOM 1682 C C . ALA A 1 214 ? 2.981 -6.566 -14.905 1.00 89.75 214 ALA A C 1
ATOM 1684 O O . ALA A 1 214 ? 1.791 -6.304 -14.733 1.00 89.75 214 ALA A O 1
ATOM 1685 N N . HIS A 1 215 ? 3.948 -5.643 -14.839 1.00 93.00 215 HIS A N 1
ATOM 1686 C CA . HIS A 1 215 ? 3.685 -4.224 -14.607 1.00 93.00 215 HIS A CA 1
ATOM 1687 C C . HIS A 1 215 ? 2.782 -3.656 -15.715 1.00 93.00 215 HIS A C 1
ATOM 1689 O O . HIS A 1 215 ? 1.750 -3.071 -15.400 1.00 93.00 215 HIS A O 1
ATOM 1695 N N . TRP A 1 216 ? 3.073 -3.944 -16.995 1.00 94.50 216 TRP A N 1
ATOM 1696 C CA . TRP A 1 216 ? 2.199 -3.539 -18.106 1.00 94.50 216 TRP A CA 1
ATOM 1697 C C . TRP A 1 216 ? 0.760 -4.026 -17.938 1.00 94.50 216 TRP A C 1
ATOM 1699 O O . TRP A 1 216 ? -0.162 -3.238 -18.080 1.00 94.50 216 TRP A O 1
ATOM 1709 N N . ARG A 1 217 ? 0.542 -5.304 -17.607 1.00 93.06 217 ARG A N 1
ATOM 1710 C CA . ARG A 1 217 ? -0.819 -5.851 -17.455 1.00 93.06 217 ARG A CA 1
ATOM 1711 C C . ARG A 1 217 ? -1.622 -5.144 -16.362 1.00 93.06 217 ARG A C 1
ATOM 1713 O O . ARG A 1 217 ? -2.823 -4.957 -16.534 1.00 93.06 217 ARG A O 1
ATOM 1720 N N . SER A 1 218 ? -0.970 -4.767 -15.261 1.00 88.88 218 SER A N 1
ATOM 1721 C CA . SER A 1 218 ? -1.605 -4.011 -14.178 1.00 88.88 218 SER A CA 1
ATOM 1722 C C . SER A 1 218 ? -2.004 -2.610 -14.642 1.00 88.88 218 SER A C 1
ATOM 1724 O O . SER A 1 218 ? -3.168 -2.236 -14.522 1.00 88.88 218 SER A O 1
ATOM 1726 N N . GLU A 1 219 ? -1.064 -1.869 -15.234 1.00 93.25 219 GLU A N 1
ATOM 1727 C CA . GLU A 1 219 ? -1.308 -0.514 -15.753 1.00 93.25 219 GLU A CA 1
ATOM 1728 C C . GLU A 1 219 ? -2.362 -0.521 -16.863 1.00 93.25 219 GLU A C 1
ATOM 1730 O O . GLU A 1 219 ? -3.261 0.315 -16.905 1.00 93.25 219 GLU A O 1
ATOM 1735 N N . PHE A 1 220 ? -2.306 -1.518 -17.744 1.00 92.94 220 PHE A N 1
ATOM 1736 C CA . PHE A 1 220 ? -3.253 -1.673 -18.834 1.00 92.94 220 PHE A CA 1
ATOM 1737 C C . PHE A 1 220 ? -4.683 -1.901 -18.324 1.00 92.94 220 PHE A C 1
ATOM 1739 O O . PHE A 1 220 ? -5.620 -1.305 -18.855 1.00 92.94 220 PHE A O 1
ATOM 1746 N N . ALA A 1 221 ? -4.868 -2.697 -17.264 1.00 89.56 221 ALA A N 1
ATOM 1747 C CA . ALA A 1 221 ? -6.179 -2.885 -16.644 1.00 89.56 221 ALA A CA 1
ATOM 1748 C C . ALA A 1 221 ? -6.743 -1.573 -16.063 1.00 89.56 221 ALA A C 1
ATOM 1750 O O . ALA A 1 221 ? -7.944 -1.312 -16.187 1.00 89.56 221 ALA A O 1
ATOM 1751 N N . GLU A 1 222 ? -5.890 -0.729 -15.476 1.00 88.50 222 GLU A N 1
ATOM 1752 C CA . GLU A 1 222 ? -6.283 0.585 -14.958 1.00 88.50 222 GLU A CA 1
ATOM 1753 C C . GLU A 1 222 ? -6.654 1.555 -16.089 1.00 88.50 222 GLU A C 1
ATOM 1755 O O . GLU A 1 222 ? -7.758 2.109 -16.083 1.00 88.50 222 GLU A O 1
ATOM 1760 N N . ILE A 1 223 ? -5.793 1.684 -17.107 1.00 87.06 223 ILE A N 1
ATOM 1761 C CA . ILE A 1 223 ? -6.044 2.499 -18.307 1.00 87.06 223 ILE A CA 1
ATOM 1762 C C . ILE A 1 223 ? -7.366 2.079 -18.958 1.00 87.06 223 ILE A C 1
ATOM 1764 O O . ILE A 1 223 ? -8.224 2.917 -19.246 1.00 87.06 223 ILE A O 1
ATOM 1768 N N . TYR A 1 224 ? -7.572 0.774 -19.135 1.00 86.62 224 TYR A N 1
ATOM 1769 C CA . TYR A 1 224 ? -8.791 0.233 -19.722 1.00 86.62 224 TYR A CA 1
ATOM 1770 C C . TYR A 1 224 ? -10.037 0.553 -18.883 1.00 86.62 224 TYR A C 1
ATOM 1772 O O . TYR A 1 224 ? -11.059 0.979 -19.427 1.00 86.62 224 TYR A O 1
ATOM 1780 N N . SER A 1 225 ? -9.958 0.413 -17.556 1.00 85.81 225 SER A N 1
ATOM 1781 C CA . SER A 1 225 ? -11.053 0.759 -16.640 1.00 85.81 225 SER A CA 1
ATOM 1782 C C . SER A 1 225 ? -11.428 2.244 -16.728 1.00 85.81 225 SER A C 1
ATOM 1784 O O . SER A 1 225 ? -12.609 2.589 -16.844 1.00 85.81 225 SER A O 1
ATOM 1786 N N . MET A 1 226 ? -10.431 3.134 -16.766 1.00 84.38 226 MET A N 1
ATOM 1787 C CA . MET A 1 226 ? -10.643 4.576 -16.927 1.00 84.38 226 MET A CA 1
ATOM 1788 C C . MET A 1 226 ? -11.310 4.919 -18.264 1.00 84.38 226 MET A C 1
ATOM 1790 O O . MET A 1 226 ? -12.213 5.760 -18.313 1.00 84.38 226 MET A O 1
ATOM 1794 N N . LEU A 1 227 ? -10.898 4.259 -19.347 1.00 82.25 227 LEU A N 1
ATOM 1795 C CA . LEU A 1 227 ? -11.489 4.442 -20.672 1.00 82.25 227 LEU A CA 1
ATOM 1796 C C . LEU A 1 227 ? -12.950 3.983 -20.710 1.00 82.25 227 LEU A C 1
ATOM 1798 O O . LEU A 1 227 ? -13.821 4.724 -21.168 1.00 82.25 227 LEU A O 1
ATOM 1802 N N . GLN A 1 228 ? -13.243 2.807 -20.153 1.00 85.69 228 GLN A N 1
ATOM 1803 C CA . GLN A 1 228 ? -14.613 2.302 -20.030 1.00 85.69 228 GLN A CA 1
ATOM 1804 C C . GLN A 1 228 ? -15.499 3.239 -19.201 1.00 85.69 228 GLN A C 1
ATOM 1806 O O . GLN A 1 228 ? -16.668 3.442 -19.531 1.00 85.69 228 GLN A O 1
ATOM 1811 N N . ALA A 1 229 ? -14.954 3.852 -18.148 1.00 84.81 229 ALA A N 1
ATOM 1812 C CA . ALA A 1 229 ? -15.675 4.844 -17.359 1.00 84.81 229 ALA A CA 1
ATOM 1813 C C . ALA A 1 229 ? -15.995 6.114 -18.168 1.00 84.81 229 ALA A C 1
ATOM 1815 O O . ALA A 1 229 ? -17.118 6.610 -18.078 1.00 84.81 229 ALA A O 1
ATOM 1816 N N . ARG A 1 230 ? -15.063 6.608 -19.000 1.00 82.88 230 ARG A N 1
ATOM 1817 C CA . ARG A 1 230 ? -15.303 7.772 -19.879 1.00 82.88 230 ARG A CA 1
ATOM 1818 C C . ARG A 1 230 ? -16.427 7.521 -20.885 1.00 82.88 230 ARG A C 1
ATOM 1820 O O . ARG A 1 230 ? -17.254 8.403 -21.082 1.00 82.88 230 ARG A O 1
ATOM 1827 N N . LEU A 1 231 ? -16.506 6.321 -21.464 1.00 83.75 231 LEU A N 1
ATOM 1828 C CA . LEU A 1 231 ? -17.559 5.961 -22.428 1.00 83.75 231 LEU A CA 1
ATOM 1829 C C . LEU A 1 231 ? -18.973 5.932 -21.823 1.00 83.75 231 LEU A C 1
ATOM 1831 O O . LEU A 1 231 ? -19.956 6.004 -22.556 1.00 83.75 231 LEU A O 1
ATOM 1835 N N . ARG A 1 232 ? -19.099 5.819 -20.494 1.00 84.88 232 ARG A N 1
ATOM 1836 C CA . ARG A 1 232 ? -20.399 5.775 -19.803 1.00 84.88 232 ARG A CA 1
ATOM 1837 C C . ARG A 1 232 ? -20.989 7.148 -19.505 1.00 84.88 232 ARG A C 1
ATOM 1839 O O . ARG A 1 232 ? -22.142 7.211 -19.083 1.00 84.88 232 ARG A O 1
ATOM 1846 N N . ILE A 1 233 ? -20.229 8.226 -19.679 1.00 77.00 233 ILE A N 1
ATOM 1847 C CA . ILE A 1 233 ? -20.724 9.581 -19.442 1.00 77.00 233 ILE A CA 1
ATOM 1848 C C . ILE A 1 233 ? -21.392 10.059 -20.740 1.00 77.00 233 ILE A C 1
ATOM 1850 O O . ILE A 1 233 ? -20.686 10.236 -21.732 1.00 77.00 233 ILE A O 1
ATOM 1854 N N . PRO A 1 234 ? -22.730 10.231 -20.781 1.00 71.75 234 PRO A N 1
ATOM 1855 C CA . PRO A 1 234 ? -23.386 10.792 -21.956 1.00 71.75 234 PRO A CA 1
ATOM 1856 C C . PRO A 1 234 ? -22.878 12.220 -22.187 1.00 71.75 234 PRO A C 1
ATOM 1858 O O . PRO A 1 234 ? -22.770 12.994 -21.233 1.00 71.75 234 PRO A O 1
ATOM 1861 N N . ALA A 1 235 ? -22.526 12.511 -23.443 1.00 62.75 235 ALA A N 1
ATOM 1862 C CA . ALA A 1 235 ? -22.050 13.817 -23.898 1.00 62.75 235 ALA A CA 1
ATOM 1863 C C . ALA A 1 235 ? -23.086 14.932 -23.690 1.00 62.75 235 ALA A C 1
ATOM 1865 O O . ALA A 1 235 ? -24.302 14.640 -23.794 1.00 62.75 235 ALA A O 1
#

Secondary structure (DSSP, 8-state):
--SHHHHHHHHHHHHHHHHHHHHHHHHSSGGGHHHHHHHHHH-HHHHHHHHHHHHHHHHS--TT-S-SSHHHHHHHHHHHHHTT-S---HHHHHHHSS---HHHHHHHHHHHHHHHHSPPP------------------------------------TT---B-HHHHHHHHHHHHHHHHHTT---EEEEEEETTEEEEEEEETTEEEEE-SHHHHHHHHHHHHHHHHHHHTS--

Radius of gyration: 26.5 Å; chains: 1; bounding box: 74×54×75 Å

Foldseek 3Di:
DPVVVVVVVVVLVVQLVVLCVCCCVQVVDCPCSVVSSVLCVLPVLLLLLLLLVLLCCCLPNDPVHHDPRRVVSSVVSSVCVVVVNPDRDPSSVVVSPDPDDSVRSNVVSNVVSVVVPDDDPPPPPDDDDDDDDDDDDDDDDDDDDDDDDPPPPDPFDLPDQFDDQVQQVVLQVVLCVLQVVVVADKHWDWDDDVPGIWIWIAGPNDTDTHGGPNSVVVVVVVVVVVVVVVVPDDD

Organism: NCBI:txid2014873

pLDDT: mean 85.33, std 17.09, range [34.19, 97.94]